Protein AF-0000000083536279 (afdb_homodimer)

Radius of gyration: 19.4 Å; Cα contacts (8 Å, |Δi|>4): 354; chains: 2; bounding box: 42×60×46 Å

pLDDT: mean 89.48, std 8.16, range [43.12, 98.25]

Foldseek 3Di:
DAFAEDDDQDDDADPPGDLQRRSQVSCCQQWQFHFAWDDKDPWAQPDPPPDRDTHMDTDTDTDCPDPSNVDRDHNYDPPDDHDDDDDDLVCQQVVVVVQVPDPRYHYDPVSNVVNVD/DAAAEDDDQDDDADPPGDLQRRSQVSCCQQWQFHFAWDDKDPWAQPDPPPDRDTHMDTDTDTDCPDPSNVDRDHNYDPPDDHDDDDDDLVCLQVVVVVQVPDPRYHYDPVSNVVNVD

Secondary structure (DSSP, 8-state):
-PPEEE-----PPPTT--HHHHHHHHHHHHH----EEEEEPPPEES-TTT---EE--EEEE--TTSGGGSS----PPTT---------GGGHHHHHHHHHTSTTEEEBHHHHHHHH-/-PPEEE-----PPPTT--HHHHHHHHHHHHH----EEEEEPPPEES-TTT---EE--EEEE--TTSGGGSS----PPTT---------GGGHHHHHHHHHTSTTEEEBHHHHHHHH-

Sequence (234 aa):
MGWYCLELPAGLIDDGETAEIAALRELLEETGFKGGISETSPALCLDPVLTNCTMQYVTVNVHGDDSANLKPKPGLDDGEFVEVVLVPINELRKNLDEMLQKENIVVDARVYVRQQGMGWYCLELPAGLIDDGETAEIAALRELLEETGFKGGISETSPALCLDPVLTNCTMQYVTVNVHGDDSANLKPKPGLDDGEFVEVVLVPINELRKNLDEMLQKENIVVDARVYVRQQG

Solvent-accessible surface area (backbone atoms only — not comparable to full-atom values): 13972 Å² total; per-residue (Å²): 134,74,75,42,68,48,67,75,81,68,75,77,66,53,91,96,49,48,68,66,57,32,47,52,51,31,33,25,30,59,48,19,42,59,65,45,84,72,47,67,55,68,78,17,28,65,35,88,82,85,43,93,49,67,41,66,55,67,42,63,50,62,54,68,84,36,78,72,35,66,74,47,55,52,59,62,58,91,89,60,85,74,82,79,78,89,67,59,77,93,44,39,59,62,51,49,56,55,45,61,71,39,90,48,39,41,38,28,40,59,60,57,38,28,60,77,48,134,75,74,42,69,48,68,73,82,68,76,77,65,52,92,95,49,50,68,65,56,32,47,51,51,32,33,25,30,60,47,19,42,57,65,46,84,72,48,67,53,67,79,17,28,65,35,88,82,85,43,91,50,69,42,66,54,68,42,64,49,63,54,68,83,38,78,72,35,65,72,48,56,52,60,63,57,92,89,60,84,75,85,80,79,89,66,59,78,93,44,38,59,61,50,49,56,56,46,59,69,39,91,50,36,41,38,27,39,59,58,57,37,27,59,76,48

Organism: Scyliorhinus torazame (NCBI:txid75743)

Structure (mmCIF, N/CA/C/O backbone):
data_AF-0000000083536279-model_v1
#
loop_
_entity.id
_entity.type
_entity.pdbx_description
1 polymer 'Nudix hydrolase domain-containing protein'
#
loop_
_atom_site.group_PDB
_atom_site.id
_atom_site.type_symbol
_atom_site.label_atom_id
_atom_site.label_alt_id
_atom_site.label_comp_id
_atom_site.label_asym_id
_atom_site.label_entity_id
_atom_site.label_seq_id
_atom_site.pdbx_PDB_ins_code
_atom_site.Cartn_x
_atom_site.Cartn_y
_atom_site.Cartn_z
_atom_site.occupancy
_atom_site.B_iso_or_equiv
_atom_site.auth_seq_id
_atom_site.auth_comp_id
_atom_site.auth_asym_id
_atom_site.auth_atom_id
_atom_site.pdbx_PDB_model_num
ATOM 1 N N . MET A 1 1 ? 23.5 8.562 11.453 1 43.12 1 MET A N 1
ATOM 2 C CA . MET A 1 1 ? 22.734 9.242 10.414 1 43.12 1 MET A CA 1
ATOM 3 C C . MET A 1 1 ? 21.422 8.5 10.141 1 43.12 1 MET A C 1
ATOM 5 O O . MET A 1 1 ? 21.438 7.309 9.812 1 43.12 1 MET A O 1
ATOM 9 N N . GLY A 1 2 ? 20.297 8.812 10.695 1 66.12 2 GLY A N 1
ATOM 10 C CA . GLY A 1 2 ? 19.094 8 10.789 1 66.12 2 GLY A CA 1
ATOM 11 C C . GLY A 1 2 ? 18.359 7.875 9.477 1 66.12 2 GLY A C 1
ATOM 12 O O . GLY A 1 2 ? 18.672 8.57 8.508 1 66.12 2 GLY A O 1
ATOM 13 N N . TRP A 1 3 ? 17.922 6.789 9.094 1 80.12 3 TRP A N 1
ATOM 14 C CA . TRP A 1 3 ? 17.125 6.574 7.891 1 80.12 3 TRP A CA 1
ATOM 15 C C 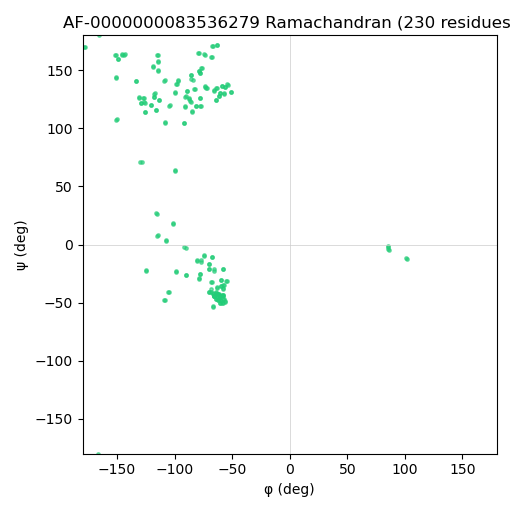. TRP A 1 3 ? 15.82 7.355 7.953 1 80.12 3 TRP A C 1
ATOM 17 O O . TRP A 1 3 ? 15.242 7.531 9.031 1 80.12 3 TRP A O 1
ATOM 27 N N . TYR A 1 4 ? 15.562 8.094 6.824 1 87.81 4 TYR A N 1
ATOM 28 C CA . TYR A 1 4 ? 14.266 8.742 6.664 1 87.81 4 TYR A CA 1
ATOM 29 C C . TYR A 1 4 ? 13.336 7.902 5.805 1 87.81 4 TYR A C 1
ATOM 31 O O . TYR A 1 4 ? 13.773 7.223 4.875 1 87.81 4 TYR A O 1
ATOM 39 N N . CYS A 1 5 ? 12.148 7.887 6.195 1 91.31 5 CYS A N 1
ATOM 40 C CA . CYS A 1 5 ? 11.141 7.203 5.398 1 91.31 5 CYS A CA 1
ATOM 41 C C . CYS A 1 5 ? 10.133 8.195 4.824 1 91.31 5 CYS A C 1
ATOM 43 O O . CYS A 1 5 ? 9.617 9.047 5.547 1 91.31 5 CYS A O 1
ATOM 45 N N . LEU A 1 6 ? 10.008 8.141 3.531 1 93.5 6 LEU A N 1
ATOM 46 C CA . LEU A 1 6 ? 8.953 8.922 2.883 1 93.5 6 LEU A CA 1
ATOM 47 C C . LEU A 1 6 ? 7.598 8.242 3.043 1 93.5 6 LEU A C 1
ATOM 49 O O . LEU A 1 6 ? 7.422 7.09 2.639 1 93.5 6 LEU A O 1
ATOM 53 N N . GLU A 1 7 ? 6.711 8.922 3.68 1 94.25 7 GLU A N 1
ATOM 54 C CA . GLU A 1 7 ? 5.383 8.398 3.971 1 94.25 7 GLU A CA 1
ATOM 55 C C . GLU A 1 7 ? 4.324 9.492 3.881 1 94.25 7 GLU A C 1
ATOM 57 O O . GLU A 1 7 ? 4.656 10.68 3.803 1 94.25 7 GLU A O 1
ATOM 62 N N . LEU A 1 8 ? 3.066 9.094 3.779 1 93.69 8 LEU A N 1
ATOM 63 C CA . LEU A 1 8 ? 1.969 10.039 3.932 1 93.69 8 LEU A CA 1
ATOM 64 C C . LEU A 1 8 ? 1.751 10.391 5.398 1 93.69 8 LEU A C 1
ATOM 66 O O . LEU A 1 8 ? 2.09 9.602 6.285 1 93.69 8 LEU A O 1
ATOM 70 N N . PRO A 1 9 ? 1.232 11.617 5.664 1 94.12 9 PRO A N 1
ATOM 71 C CA . PRO A 1 9 ? 0.792 11.852 7.039 1 94.12 9 PRO A CA 1
ATOM 72 C C . PRO A 1 9 ? -0.142 10.758 7.551 1 94.12 9 PRO A C 1
ATOM 74 O O . PRO A 1 9 ? -1.033 10.312 6.824 1 94.12 9 PRO A O 1
ATOM 77 N N . ALA A 1 10 ? 0.161 10.289 8.703 1 93.56 10 ALA A N 1
ATOM 78 C CA . ALA A 1 10 ? -0.608 9.172 9.234 1 93.56 10 ALA A CA 1
ATOM 79 C C . ALA A 1 10 ? -0.621 9.188 10.758 1 93.56 10 ALA A C 1
ATOM 81 O O . ALA A 1 10 ? 0.187 9.883 11.383 1 93.56 10 ALA A O 1
ATOM 82 N N . GLY A 1 11 ? -1.546 8.445 11.32 1 92.75 11 GLY A N 1
ATOM 83 C CA . GLY A 1 11 ? -1.661 8.281 12.758 1 92.75 11 GLY A CA 1
ATOM 84 C C . GLY A 1 11 ? -2.779 7.34 13.164 1 92.75 11 GLY A C 1
ATOM 85 O O . GLY A 1 11 ? -3.605 6.953 12.336 1 92.75 11 GLY A O 1
ATOM 86 N N . LEU A 1 12 ? -2.729 7.047 14.398 1 93.81 12 LEU A N 1
ATOM 87 C CA . LEU A 1 12 ? -3.764 6.172 14.938 1 93.81 12 LEU A CA 1
ATOM 88 C C . LEU A 1 12 ? -5.055 6.945 15.18 1 93.81 12 LEU A C 1
ATOM 90 O O . LEU A 1 12 ? -5.02 8.148 15.445 1 93.81 12 LEU A O 1
ATOM 94 N N . ILE A 1 13 ? -6.141 6.215 15.039 1 95.75 13 ILE A N 1
ATOM 95 C CA . ILE A 1 13 ? -7.445 6.781 15.367 1 95.75 13 ILE A CA 1
ATOM 96 C C . ILE A 1 13 ? -7.68 6.703 16.875 1 95.75 13 ILE A C 1
ATOM 98 O O . ILE A 1 13 ? -7.668 5.613 17.453 1 95.75 13 ILE A O 1
ATOM 102 N N . ASP A 1 14 ? -7.859 7.859 17.531 1 95.94 14 ASP A N 1
ATOM 103 C CA . ASP A 1 14 ? -8.109 7.895 18.969 1 95.94 14 ASP A CA 1
ATOM 104 C C . ASP A 1 14 ? -9.531 7.441 19.297 1 95.94 14 ASP A C 1
ATOM 106 O O . ASP A 1 14 ? -10.398 7.441 18.422 1 95.94 14 ASP A O 1
ATOM 110 N N . ASP A 1 15 ? -9.758 7.117 20.531 1 96.5 15 ASP A N 1
ATOM 111 C CA . ASP A 1 15 ? -11.094 6.715 20.969 1 96.5 15 ASP A CA 1
ATOM 112 C C . ASP A 1 15 ? -12.117 7.805 20.672 1 96.5 15 ASP A C 1
ATOM 114 O O . ASP A 1 15 ? -11.898 8.977 20.984 1 96.5 15 ASP A O 1
ATOM 118 N N . GLY A 1 16 ? -13.242 7.395 20.031 1 96.44 16 GLY A N 1
ATOM 119 C CA . GLY A 1 16 ? -14.328 8.32 19.75 1 96.44 16 GLY A CA 1
ATOM 120 C C . GLY A 1 16 ? -14.133 9.102 18.453 1 96.44 16 GLY A C 1
ATOM 121 O O . GLY A 1 16 ? -15 9.875 18.062 1 96.44 16 GLY A O 1
ATOM 122 N N . GLU A 1 17 ? -13.023 8.875 17.781 1 96.69 17 GLU A N 1
ATOM 123 C CA . GLU A 1 17 ? -12.688 9.578 16.547 1 96.69 17 GLU A CA 1
ATOM 124 C C . GLU A 1 17 ? -13.047 8.742 15.32 1 96.69 17 GLU A C 1
ATOM 126 O O . GLU A 1 17 ? -12.906 7.52 15.336 1 96.69 17 GLU A O 1
ATOM 131 N N . THR A 1 18 ? -13.609 9.5 14.344 1 97.31 18 THR A N 1
ATOM 132 C CA . THR A 1 18 ? -13.68 8.867 13.031 1 97.31 18 THR A CA 1
ATOM 133 C C . THR A 1 18 ? -12.336 8.945 12.32 1 97.31 18 THR A C 1
ATOM 135 O O . THR A 1 18 ? -11.453 9.703 12.727 1 97.31 18 THR A O 1
ATOM 138 N N . ALA A 1 19 ? -12.156 8.164 11.273 1 97.31 19 ALA A N 1
ATOM 139 C CA . ALA A 1 19 ? -10.945 8.211 10.461 1 97.31 19 ALA A CA 1
ATOM 140 C C . ALA A 1 19 ? -10.719 9.609 9.891 1 97.31 19 ALA A C 1
ATOM 142 O O . ALA A 1 19 ? -9.578 10.078 9.805 1 97.31 19 ALA A O 1
ATOM 143 N N . GLU A 1 20 ? -11.797 10.234 9.523 1 98.25 20 GLU A N 1
ATOM 144 C CA . GLU A 1 20 ? -11.727 11.57 8.938 1 98.25 20 GLU A CA 1
ATOM 145 C C . GLU A 1 20 ? -11.188 12.586 9.938 1 98.25 20 GLU A C 1
ATOM 147 O O . GLU A 1 20 ? -10.305 13.383 9.609 1 98.25 20 GLU A O 1
ATOM 152 N N . ILE A 1 21 ? -11.727 12.531 11.133 1 98 21 ILE A N 1
ATOM 153 C CA . ILE A 1 21 ? -11.281 13.438 12.18 1 98 21 ILE A CA 1
ATOM 154 C C . ILE A 1 21 ? -9.805 13.188 12.492 1 98 21 ILE A C 1
ATOM 156 O O . ILE A 1 21 ? -9.023 14.133 12.609 1 98 21 ILE A O 1
ATOM 160 N N . ALA A 1 22 ? -9.461 11.945 12.656 1 97.56 22 ALA A N 1
ATOM 161 C CA . ALA A 1 22 ? -8.062 11.586 12.914 1 97.56 22 ALA A CA 1
ATOM 162 C C . ALA A 1 22 ? -7.156 12.078 11.797 1 97.56 22 ALA A C 1
ATOM 164 O O . ALA A 1 22 ? -6.078 12.617 12.055 1 97.56 22 ALA A O 1
ATOM 165 N N . ALA A 1 23 ? -7.602 11.883 10.562 1 97.5 23 ALA A N 1
ATOM 166 C CA . ALA A 1 23 ? -6.801 12.281 9.406 1 97.5 23 ALA A CA 1
ATOM 167 C C . ALA A 1 23 ? -6.535 13.789 9.414 1 97.5 23 ALA A C 1
ATOM 169 O O . ALA A 1 23 ? -5.406 14.227 9.195 1 97.5 23 ALA A O 1
ATOM 170 N N . LEU A 1 24 ? -7.531 14.523 9.688 1 97.19 24 LEU A N 1
ATOM 171 C CA . LEU A 1 24 ? -7.383 15.969 9.719 1 97.19 24 LEU A CA 1
ATOM 172 C C . LEU A 1 24 ? -6.477 16.391 10.875 1 97.19 24 LEU A C 1
ATOM 174 O O . LEU A 1 24 ? -5.641 17.297 10.719 1 97.19 24 LEU A O 1
ATOM 178 N N . ARG A 1 25 ? -6.676 15.781 11.984 1 96.25 25 ARG A N 1
ATOM 179 C CA . ARG A 1 25 ? -5.84 16.078 13.141 1 96.25 25 ARG A CA 1
ATOM 180 C C . ARG A 1 25 ? -4.375 15.766 12.859 1 96.25 25 ARG A C 1
ATOM 182 O O . ARG A 1 25 ? -3.5 16.594 13.094 1 96.25 25 ARG A O 1
ATOM 189 N N . GLU A 1 26 ? -4.074 14.578 12.352 1 95.38 26 GLU A N 1
ATOM 190 C CA . GLU A 1 26 ? -2.707 14.164 12.055 1 95.38 26 GLU A CA 1
ATOM 191 C C . GLU A 1 26 ? -2.094 15.031 10.961 1 95.38 26 GLU A C 1
ATOM 193 O O . GLU A 1 26 ? -0.901 15.344 11 1 95.38 26 GLU A O 1
ATOM 198 N N . LEU A 1 27 ? -2.877 15.336 9.953 1 95.88 27 LEU A N 1
ATOM 199 C CA . LEU A 1 27 ? -2.396 16.234 8.906 1 95.88 27 LEU A CA 1
ATOM 200 C C . LEU A 1 27 ? -1.944 17.562 9.492 1 95.88 27 LEU A C 1
ATOM 202 O O . LEU A 1 27 ? -0.839 18.031 9.203 1 95.88 27 LEU A O 1
ATOM 206 N N . LEU A 1 28 ? -2.779 18.094 10.273 1 94.88 28 LEU A N 1
ATOM 207 C CA . LEU A 1 28 ? -2.463 19.375 10.906 1 94.88 28 LEU A CA 1
ATOM 208 C C . LEU A 1 28 ? -1.226 19.25 11.789 1 94.88 28 LEU A C 1
ATOM 210 O O . LEU A 1 28 ? -0.317 20.078 11.703 1 94.88 28 LEU A O 1
ATOM 214 N N . GLU A 1 29 ? -1.171 18.203 12.609 1 94.5 29 GLU A N 1
ATOM 215 C CA . GLU A 1 29 ? -0.067 18.016 13.547 1 94.5 29 GLU A CA 1
ATOM 216 C C . GLU A 1 29 ? 1.256 17.828 12.812 1 94.5 29 GLU A C 1
ATOM 218 O O . GLU A 1 29 ? 2.268 18.438 13.172 1 94.5 29 GLU A O 1
ATOM 223 N N . GLU A 1 30 ? 1.237 17.062 11.766 1 94 30 GLU A N 1
ATOM 224 C CA . GLU A 1 30 ? 2.486 16.656 11.125 1 94 30 GLU A CA 1
ATOM 225 C C . GLU A 1 30 ? 2.898 17.656 10.047 1 94 30 GLU A C 1
ATOM 227 O O . GLU A 1 30 ? 4.078 17.766 9.703 1 94 30 GLU A O 1
ATOM 232 N N . THR A 1 31 ? 1.959 18.422 9.414 1 94.12 31 THR A N 1
ATOM 233 C CA . THR A 1 31 ? 2.305 19.234 8.25 1 94.12 31 THR A CA 1
ATOM 234 C C . THR A 1 31 ? 1.918 20.688 8.469 1 94.12 31 THR A C 1
ATOM 236 O O . THR A 1 31 ? 2.432 21.578 7.789 1 94.12 31 THR A O 1
ATOM 239 N N . GLY A 1 32 ? 0.961 20.906 9.375 1 94 32 GLY A N 1
ATOM 240 C CA . GLY A 1 32 ? 0.458 22.25 9.602 1 94 32 GLY A CA 1
ATOM 241 C C . GLY A 1 32 ? -0.657 22.641 8.656 1 94 32 GLY A C 1
ATOM 242 O O . GLY A 1 32 ? -1.272 23.703 8.812 1 94 32 GLY A O 1
ATOM 243 N N . PHE A 1 33 ? -0.988 21.781 7.672 1 94.5 33 PHE A N 1
ATOM 244 C CA . PHE A 1 33 ? -2.004 22.125 6.68 1 94.5 33 PHE A CA 1
ATOM 245 C C . PHE A 1 33 ? -3.396 21.781 7.191 1 94.5 33 PHE A C 1
ATOM 247 O O . PHE A 1 33 ? -3.568 20.812 7.934 1 94.5 33 PHE A O 1
ATOM 254 N N . LYS A 1 34 ? -4.262 22.578 6.793 1 94.81 34 LYS A N 1
ATOM 255 C CA . LYS A 1 34 ? -5.684 22.328 7.016 1 94.81 34 LYS A CA 1
ATOM 256 C C . LYS A 1 34 ? -6.414 22.109 5.695 1 94.81 34 LYS A C 1
ATOM 258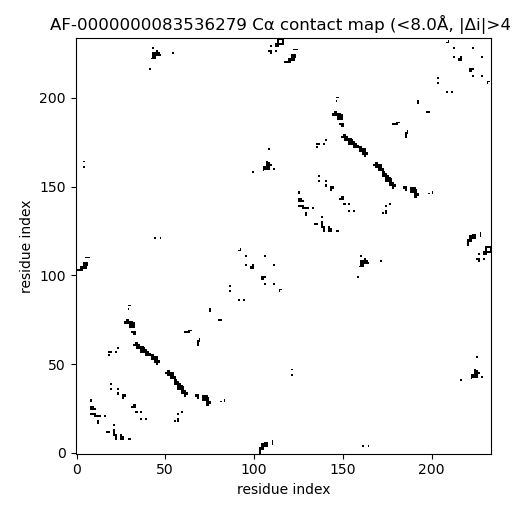 O O . LYS A 1 34 ? -5.992 22.609 4.652 1 94.81 34 LYS A O 1
ATOM 263 N N . GLY A 1 35 ? -7.438 21.312 5.762 1 94.38 35 GLY A N 1
ATOM 264 C CA . GLY A 1 35 ? -8.227 21.078 4.562 1 94.38 35 GLY A CA 1
ATOM 265 C C . GLY A 1 35 ? -9.562 20.422 4.852 1 94.38 35 GLY A C 1
ATOM 266 O O . GLY A 1 35 ? -9.969 20.312 6.008 1 94.38 35 GLY A O 1
ATOM 267 N N . GLY A 1 36 ? -10.297 20.203 3.744 1 95.44 36 GLY A N 1
ATOM 268 C CA . GLY A 1 36 ? -11.57 19.516 3.822 1 95.44 36 GLY A CA 1
ATOM 269 C C . GLY A 1 36 ? -11.531 18.125 3.234 1 95.44 36 GLY A C 1
ATOM 270 O O . GLY A 1 36 ? -10.883 17.891 2.215 1 95.44 36 GLY A O 1
ATOM 271 N N . ILE A 1 37 ? -12.25 17.25 3.936 1 96.38 37 ILE A N 1
ATOM 272 C CA . ILE A 1 37 ? -12.281 15.852 3.496 1 96.38 37 ILE A CA 1
ATOM 273 C C . ILE A 1 37 ? -12.945 15.766 2.121 1 96.38 37 ILE A C 1
ATOM 275 O O . ILE A 1 37 ? -13.977 16.391 1.882 1 96.38 37 ILE A O 1
ATOM 279 N N . SER A 1 38 ? -12.375 15.039 1.264 1 95.94 38 SER A N 1
ATOM 280 C CA . SER A 1 38 ? -12.93 14.797 -0.063 1 95.94 38 SER A CA 1
ATOM 281 C C . SER A 1 38 ? -13.43 13.359 -0.196 1 95.94 38 SER A C 1
ATOM 283 O O . SER A 1 38 ? -14.508 13.125 -0.75 1 95.94 38 SER A O 1
ATOM 285 N N . GLU A 1 39 ? -12.648 12.422 0.205 1 95.06 39 GLU A N 1
ATOM 286 C CA . GLU A 1 39 ? -12.961 11 0.071 1 95.06 39 GLU A CA 1
ATOM 287 C C . GLU A 1 39 ? -12.305 10.188 1.181 1 95.06 39 GLU A C 1
ATOM 289 O O . GLU A 1 39 ? -11.211 10.523 1.646 1 95.06 39 GLU A O 1
ATOM 294 N N . THR A 1 40 ? -13 9.18 1.624 1 96.12 40 THR A N 1
ATOM 295 C CA . THR A 1 40 ? -12.469 8.211 2.578 1 96.12 40 THR A CA 1
ATOM 296 C C . THR A 1 40 ? -12.641 6.789 2.059 1 96.12 40 THR A C 1
ATOM 298 O O . THR A 1 40 ? -13.727 6.418 1.597 1 96.12 40 THR A O 1
ATOM 301 N N . SER A 1 41 ? -11.609 6.098 2.016 1 93.94 41 SER A N 1
ATOM 302 C CA . SER A 1 41 ? -11.703 4.703 1.589 1 93.94 41 SER A CA 1
ATOM 303 C C . SER A 1 41 ? -12.461 3.863 2.613 1 93.94 41 SER A C 1
ATOM 305 O O . SER A 1 41 ? -12.633 4.281 3.76 1 93.94 41 SER A O 1
ATOM 307 N N . PRO A 1 42 ? -12.977 2.664 2.203 1 92.38 42 PRO A N 1
ATOM 308 C CA . PRO A 1 42 ? -13.398 1.704 3.225 1 92.38 42 PRO A CA 1
ATOM 309 C C . PRO A 1 42 ? -12.242 1.226 4.102 1 92.38 42 PRO A C 1
ATOM 311 O O . PRO A 1 42 ? -11.086 1.585 3.855 1 92.38 42 PRO A O 1
ATOM 314 N N . ALA A 1 43 ? -12.562 0.482 5.164 1 93.19 43 ALA A N 1
ATOM 315 C CA . ALA A 1 43 ? -11.516 -0.162 5.949 1 93.19 43 ALA A CA 1
ATOM 316 C C . ALA A 1 43 ? -10.727 -1.158 5.098 1 93.19 43 ALA A C 1
ATOM 318 O O . ALA A 1 43 ? -11.32 -1.951 4.359 1 93.19 43 ALA A O 1
ATOM 319 N N . LEU A 1 44 ? -9.43 -0.996 5.137 1 94.38 44 LEU A N 1
ATOM 320 C CA . LEU A 1 44 ? -8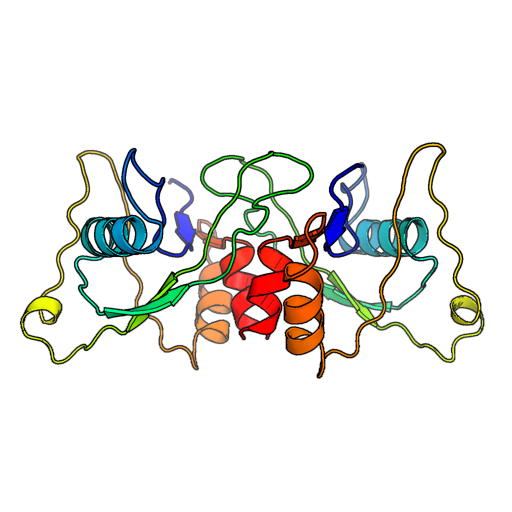.516 -1.837 4.371 1 94.38 44 LEU A CA 1
ATOM 321 C C . LEU A 1 44 ? -7.578 -2.6 5.293 1 94.38 44 LEU A C 1
ATOM 323 O O . LEU A 1 44 ? -7.293 -2.15 6.406 1 94.38 44 LEU A O 1
ATOM 327 N N . CYS A 1 45 ? -7.141 -3.68 4.848 1 93.12 45 CYS A N 1
ATOM 328 C CA . CYS A 1 45 ? -6.141 -4.422 5.613 1 93.12 45 CYS A CA 1
ATOM 329 C C . CYS A 1 45 ? -4.758 -3.801 5.445 1 93.12 45 CYS A C 1
ATOM 331 O O . CYS A 1 45 ? -4.32 -3.543 4.324 1 93.12 45 CYS A O 1
ATOM 333 N N . LEU A 1 46 ? -4.125 -3.498 6.574 1 92.56 46 LEU A N 1
ATOM 334 C CA . LEU A 1 46 ? -2.781 -2.932 6.527 1 92.56 46 LEU A CA 1
ATOM 335 C C . LEU A 1 46 ? -1.785 -3.945 5.977 1 92.56 46 LEU A C 1
ATOM 337 O O . LEU A 1 46 ? -1.003 -3.627 5.074 1 92.56 46 LEU A O 1
ATOM 341 N N . ASP A 1 47 ? -1.739 -5.16 6.559 1 87.69 47 ASP A N 1
ATOM 342 C CA . ASP A 1 47 ? -0.937 -6.309 6.148 1 87.69 47 ASP A CA 1
ATOM 343 C C . ASP A 1 47 ? -1.62 -7.621 6.531 1 87.69 47 ASP A C 1
ATOM 345 O O . ASP A 1 47 ? -1.645 -7.992 7.707 1 87.69 47 ASP A O 1
ATOM 349 N N . PRO A 1 48 ? -2.125 -8.258 5.516 1 85.56 48 PRO A N 1
ATOM 350 C CA . PRO A 1 48 ? -2.93 -9.438 5.84 1 85.56 48 PRO A CA 1
ATOM 351 C C . PRO A 1 48 ? -2.1 -10.578 6.434 1 85.56 48 PRO A C 1
ATOM 353 O O . PRO A 1 48 ? -2.656 -11.539 6.961 1 85.56 48 PRO A O 1
ATOM 356 N N . VAL A 1 49 ? -0.811 -10.43 6.367 1 80.75 49 VAL A N 1
ATOM 357 C CA . VAL A 1 49 ? 0.043 -11.516 6.832 1 80.75 49 VAL A CA 1
ATOM 358 C C . VAL A 1 49 ? 0.651 -11.156 8.188 1 80.75 49 VAL A C 1
ATOM 360 O O . VAL A 1 49 ? 0.691 -11.992 9.094 1 80.75 49 VAL A O 1
ATOM 363 N N . LEU A 1 50 ? 1.051 -10 8.391 1 84.19 50 LEU A N 1
ATOM 364 C CA . LEU A 1 50 ? 1.897 -9.625 9.516 1 84.19 50 LEU A CA 1
ATOM 365 C C . LEU A 1 50 ? 1.068 -9.016 10.641 1 84.19 50 LEU A C 1
ATOM 367 O O . LEU A 1 50 ? 1.511 -8.969 11.789 1 84.19 50 LEU A O 1
ATOM 371 N N . THR A 1 51 ? -0.057 -8.5 10.297 1 83.62 51 THR A N 1
ATOM 372 C CA . THR A 1 51 ? -0.853 -7.824 11.312 1 83.62 51 THR A CA 1
ATOM 373 C C . THR A 1 51 ? -2.342 -7.957 11.008 1 83.62 51 THR A C 1
ATOM 375 O O . THR A 1 51 ? -2.729 -8.297 9.891 1 83.62 51 THR A O 1
ATOM 378 N N . ASN A 1 52 ? -3.225 -7.758 12.062 1 86.88 52 ASN A N 1
ATOM 379 C CA . ASN A 1 52 ? -4.672 -7.688 11.883 1 86.88 52 ASN A CA 1
ATOM 380 C C . ASN A 1 52 ? -5.168 -6.246 11.906 1 86.88 52 ASN A C 1
ATOM 382 O O . ASN A 1 52 ? -6.371 -6 12.016 1 86.88 52 ASN A O 1
ATOM 386 N N . CYS A 1 53 ? -4.285 -5.359 11.719 1 90.19 53 CYS A N 1
ATOM 387 C CA . CYS A 1 53 ? -4.633 -3.945 11.734 1 90.19 53 CYS A CA 1
ATOM 388 C C . CYS A 1 53 ? -5.293 -3.523 10.43 1 90.19 53 CYS A C 1
ATOM 390 O O . CYS A 1 53 ? -5.016 -4.102 9.375 1 90.19 53 CYS A O 1
ATOM 392 N N . THR A 1 54 ? -6.207 -2.555 10.633 1 93.19 54 THR A N 1
ATOM 393 C CA . THR A 1 54 ? -6.824 -1.955 9.453 1 93.19 54 THR A CA 1
ATOM 394 C C . THR A 1 54 ? -6.438 -0.484 9.328 1 93.19 54 THR A C 1
ATOM 396 O O . THR A 1 54 ? -5.922 0.11 10.273 1 93.19 54 THR A O 1
ATOM 399 N N . MET A 1 55 ? -6.656 0.001 8.148 1 95.06 55 MET A N 1
ATOM 400 C CA . MET A 1 55 ? -6.395 1.415 7.891 1 95.06 55 MET A CA 1
ATOM 401 C C . MET A 1 55 ? -7.398 1.984 6.895 1 95.06 55 MET A C 1
ATOM 403 O O . MET A 1 55 ? -8.133 1.233 6.25 1 95.06 55 MET A O 1
ATOM 407 N N . GLN A 1 56 ? -7.441 3.266 6.879 1 96.44 56 GLN A N 1
ATOM 408 C CA . GLN A 1 56 ? -8.219 3.988 5.879 1 96.44 56 GLN A CA 1
ATOM 409 C C . GLN A 1 56 ? -7.41 5.129 5.266 1 96.44 56 GLN A C 1
ATOM 411 O O . GLN A 1 56 ? -6.613 5.77 5.957 1 96.44 56 GLN A O 1
ATOM 416 N N . TYR A 1 57 ? -7.586 5.297 3.971 1 95.69 57 TYR A N 1
ATOM 417 C CA . TYR A 1 57 ? -7.09 6.488 3.291 1 95.69 57 TYR A CA 1
ATOM 418 C C . TYR A 1 57 ? -8.133 7.598 3.299 1 95.69 57 TYR A C 1
ATOM 420 O O . TYR A 1 57 ? -9.312 7.352 3.021 1 95.69 57 TYR A O 1
ATOM 428 N N . VAL A 1 58 ? -7.695 8.742 3.658 1 96.81 58 VAL A N 1
ATOM 429 C CA . VAL A 1 58 ? -8.547 9.922 3.596 1 96.81 58 VAL A CA 1
ATOM 430 C C . VAL A 1 58 ? -7.926 10.961 2.672 1 96.81 58 VAL A C 1
ATOM 432 O O . VAL A 1 58 ? -6.793 11.398 2.889 1 96.81 58 VAL A O 1
ATOM 435 N N . THR A 1 59 ? -8.641 11.289 1.661 1 95.25 59 THR A N 1
ATOM 436 C CA . THR A 1 59 ? -8.203 12.359 0.77 1 95.25 59 THR A CA 1
ATOM 437 C C . THR A 1 59 ? -8.68 13.719 1.278 1 95.25 59 THR A C 1
ATOM 439 O O . THR A 1 59 ? -9.867 13.898 1.55 1 95.25 59 THR A O 1
ATOM 442 N N . VAL A 1 60 ? -7.703 14.57 1.414 1 95.69 60 VAL A N 1
ATOM 443 C CA . VAL A 1 60 ? -7.992 15.898 1.942 1 95.69 60 VAL A CA 1
ATOM 444 C C . VAL A 1 60 ? -7.641 16.953 0.9 1 95.69 60 VAL A C 1
ATOM 446 O O . VAL A 1 60 ? -6.535 16.953 0.354 1 95.69 60 VAL A O 1
ATOM 449 N N . ASN A 1 61 ? -8.578 17.781 0.615 1 93.94 61 ASN A N 1
ATOM 450 C CA . ASN A 1 61 ? -8.328 18.938 -0.254 1 93.94 61 ASN A CA 1
ATOM 451 C C . ASN A 1 61 ? -7.773 20.125 0.528 1 93.94 61 ASN A C 1
ATOM 453 O O . ASN A 1 61 ? -8.438 20.641 1.425 1 93.94 61 ASN A O 1
ATOM 457 N N . VAL A 1 62 ? -6.559 20.406 0.17 1 92.44 62 VAL A N 1
ATOM 458 C CA . VAL A 1 62 ? -5.891 21.531 0.818 1 92.44 62 VAL A CA 1
ATOM 459 C C . VAL A 1 62 ? -5.863 22.734 -0.127 1 92.44 62 VAL A C 1
ATOM 461 O O . VAL A 1 62 ? -5.344 22.641 -1.24 1 92.44 62 VAL A O 1
ATOM 464 N N . HIS A 1 63 ? -6.457 23.75 0.318 1 88.19 63 HIS A N 1
ATOM 465 C CA . HIS A 1 63 ? -6.457 24.984 -0.474 1 88.19 63 HIS A CA 1
ATOM 466 C C . HIS A 1 63 ? -5.285 25.875 -0.097 1 88.19 63 HIS A C 1
ATOM 468 O O . HIS A 1 63 ? -5.289 26.5 0.973 1 88.19 63 HIS A O 1
ATOM 474 N N . GLY A 1 64 ? -4.289 25.891 -0.958 1 80.75 64 GLY A N 1
ATOM 475 C CA . GLY A 1 64 ? -3.072 26.656 -0.716 1 80.75 64 GLY A CA 1
ATOM 476 C C . GLY A 1 64 ? -3.322 28.141 -0.503 1 80.75 64 GLY A C 1
ATOM 477 O O . GLY A 1 64 ? -2.498 28.828 0.096 1 80.75 64 GLY A O 1
ATOM 478 N N . ASP A 1 65 ? -4.504 28.609 -0.985 1 81.38 65 ASP A N 1
ATOM 479 C CA . ASP A 1 65 ? -4.777 30.031 -0.909 1 81.38 65 ASP A CA 1
ATOM 480 C C . ASP A 1 65 ? -5.512 30.391 0.384 1 81.38 65 ASP A C 1
ATOM 482 O O . ASP A 1 65 ? -5.734 31.562 0.678 1 81.38 65 ASP A O 1
ATOM 486 N N . ASP A 1 66 ? -5.789 29.391 1.125 1 82.75 66 ASP A N 1
ATOM 487 C CA . ASP A 1 66 ? -6.41 29.641 2.424 1 82.75 66 ASP A CA 1
ATOM 488 C C . ASP A 1 66 ? -5.406 30.234 3.406 1 82.75 66 ASP A C 1
ATOM 490 O O . ASP A 1 66 ? -4.27 29.766 3.506 1 82.75 66 ASP A O 1
ATOM 494 N N . SER A 1 67 ? -5.832 31.266 4.121 1 84.38 67 SER A N 1
ATOM 495 C CA . SER A 1 67 ? -4.973 31.984 5.062 1 84.38 67 SER A CA 1
ATOM 496 C C . SER A 1 67 ? -4.352 31.031 6.078 1 84.38 67 SER A C 1
ATOM 498 O O . SER A 1 67 ? -3.205 31.203 6.492 1 84.38 67 SER A O 1
ATOM 500 N N . ALA A 1 68 ? -5.07 30 6.398 1 82.75 68 ALA A N 1
ATOM 501 C CA . ALA A 1 68 ? -4.609 29.047 7.395 1 82.75 68 ALA A CA 1
ATOM 502 C C . ALA A 1 68 ? -3.432 28.234 6.859 1 82.75 68 ALA A C 1
ATOM 504 O O . ALA A 1 68 ? -2.684 27.625 7.637 1 82.75 68 ALA A O 1
ATOM 505 N N . ASN A 1 69 ? -3.297 28.172 5.531 1 89.62 69 ASN A N 1
ATOM 506 C CA . ASN A 1 69 ? -2.305 27.297 4.914 1 89.62 69 ASN A CA 1
ATOM 507 C C . ASN A 1 69 ? -1.138 28.094 4.336 1 89.62 69 ASN A C 1
ATOM 509 O O . ASN A 1 69 ? -0.279 27.531 3.652 1 89.62 69 ASN A O 1
ATOM 513 N N . LEU A 1 70 ? -1.2 29.422 4.57 1 86.38 70 LEU A N 1
ATOM 514 C CA . LEU A 1 70 ? -0.154 30.281 4.016 1 86.38 70 LEU A CA 1
ATOM 515 C C . LEU A 1 70 ? 1.179 30.016 4.711 1 86.38 70 LEU A C 1
ATOM 517 O O . LEU A 1 70 ? 2.234 30.078 4.074 1 86.38 70 LEU A O 1
ATOM 521 N N . LYS A 1 71 ? 1.176 29.828 5.992 1 88 71 LYS A N 1
ATOM 522 C CA . LYS A 1 71 ? 2.387 29.5 6.742 1 88 71 LYS A CA 1
ATOM 523 C C . LYS A 1 71 ? 2.186 28.266 7.613 1 88 71 LYS A C 1
ATOM 525 O O . LYS A 1 71 ? 2.178 28.375 8.844 1 88 71 LYS A O 1
ATOM 530 N N . PRO A 1 72 ? 2.1 27.109 6.902 1 88.69 72 PRO A N 1
ATOM 531 C CA . PRO A 1 72 ? 1.88 25.906 7.707 1 88.69 72 PRO A CA 1
ATOM 532 C C . PRO A 1 72 ? 3.059 25.578 8.625 1 88.69 72 PRO A C 1
ATOM 534 O O . PRO A 1 72 ? 4.215 25.719 8.219 1 88.69 72 PRO A O 1
ATOM 537 N N . LYS A 1 73 ? 2.727 25.312 9.859 1 88.62 73 LYS A N 1
ATOM 538 C CA . LYS A 1 73 ? 3.732 24.922 10.844 1 88.62 73 LYS A CA 1
ATOM 539 C C . LYS A 1 73 ? 3.365 23.609 11.523 1 88.62 73 LYS A C 1
ATOM 541 O O . LYS A 1 73 ? 2.379 23.531 12.258 1 88.62 73 LYS A O 1
ATOM 546 N N . PRO A 1 74 ? 4.188 22.594 11.258 1 89.88 74 PRO A N 1
ATOM 547 C CA . PRO A 1 74 ? 3.92 21.328 11.945 1 89.88 74 PRO A CA 1
ATOM 548 C C . PRO A 1 74 ? 3.949 21.469 13.469 1 89.88 74 PRO A C 1
ATOM 550 O O . PRO A 1 74 ? 4.734 22.25 14 1 89.88 74 PRO A O 1
ATOM 553 N N . GLY A 1 75 ? 2.984 20.859 14.117 1 89.06 75 GLY A N 1
ATOM 554 C CA . GLY A 1 75 ? 2.928 20.812 15.562 1 89.06 75 GLY A CA 1
ATOM 555 C C . GLY A 1 75 ? 3.43 19.5 16.141 1 89.06 75 GLY A C 1
ATOM 556 O O . GLY A 1 75 ? 2.682 18.766 16.797 1 89.06 75 GLY A O 1
ATOM 557 N N . LEU A 1 76 ? 4.676 19.172 15.977 1 84.56 76 LEU A N 1
ATOM 558 C CA . LEU A 1 76 ? 5.254 17.906 16.406 1 84.56 76 LEU A CA 1
ATOM 559 C C . LEU A 1 76 ? 5.699 17.969 17.859 1 84.56 76 LEU A C 1
ATOM 561 O O . LEU A 1 76 ? 6.059 19.047 18.359 1 84.56 76 LEU A O 1
ATOM 565 N N . ASP A 1 77 ? 5.496 16.906 18.5 1 77.44 77 ASP A N 1
ATOM 566 C CA . ASP A 1 77 ? 6 16.828 19.875 1 77.44 77 ASP A CA 1
ATOM 567 C C . ASP A 1 77 ? 7.527 16.828 19.891 1 77.44 77 ASP A C 1
ATOM 569 O O . ASP A 1 77 ? 8.172 16.594 18.875 1 77.44 77 ASP A O 1
ATOM 573 N N . ASP A 1 78 ? 7.965 16.953 21.062 1 77.19 78 ASP A N 1
ATOM 574 C CA . ASP A 1 78 ? 9.414 16.922 21.234 1 77.19 78 ASP A CA 1
ATOM 575 C C . ASP A 1 78 ? 9.984 15.555 20.828 1 77.19 78 ASP A C 1
ATOM 577 O O . ASP A 1 78 ? 9.453 14.516 21.234 1 77.19 78 ASP A O 1
ATOM 581 N N . GLY A 1 79 ? 10.898 15.555 19.953 1 76.12 79 GLY A N 1
ATOM 582 C CA . GLY A 1 79 ? 11.578 14.328 19.578 1 76.12 79 GLY A CA 1
ATOM 583 C C . GLY A 1 79 ? 11.086 13.734 18.281 1 76.12 79 GLY A C 1
ATOM 584 O O . GLY A 1 79 ? 11.695 12.812 17.734 1 76.12 79 GLY A O 1
ATOM 585 N N . GLU A 1 80 ? 9.953 14.25 17.766 1 77 80 GLU A N 1
ATOM 586 C CA . GLU A 1 80 ? 9.492 13.781 16.453 1 77 80 GLU A CA 1
ATOM 587 C C . GLU A 1 80 ? 10.148 14.57 15.328 1 77 80 GLU A C 1
ATOM 589 O O . GLU A 1 80 ? 10.211 15.805 15.383 1 77 80 GLU A O 1
ATOM 594 N N . PHE A 1 81 ? 10.773 13.859 14.516 1 79.75 81 PHE A N 1
ATOM 595 C CA . PHE A 1 81 ? 11.383 14.508 13.359 1 79.75 81 PHE A CA 1
ATOM 596 C C . PHE A 1 81 ? 10.625 14.164 12.078 1 79.75 81 PHE A C 1
ATOM 598 O O . PHE A 1 81 ? 10.586 13 11.672 1 79.75 81 PHE A O 1
ATOM 605 N N . VAL A 1 82 ? 9.883 15.109 11.602 1 85.56 82 VAL A N 1
ATOM 606 C CA . VAL A 1 82 ? 9.156 14.945 10.344 1 85.56 82 VAL A CA 1
ATOM 607 C C . VAL A 1 82 ? 9.445 16.125 9.422 1 85.56 82 VAL A C 1
ATOM 609 O O . VAL A 1 82 ? 9.352 17.281 9.836 1 85.56 82 VAL A O 1
ATOM 612 N N . GLU A 1 83 ? 9.938 15.859 8.32 1 88.44 83 GLU A N 1
ATOM 613 C CA . GLU A 1 83 ? 10.078 16.859 7.27 1 88.44 83 GLU A CA 1
ATOM 614 C C . GLU A 1 83 ? 8.961 16.75 6.238 1 88.44 83 GLU A C 1
ATOM 616 O O . GLU A 1 83 ? 8.664 15.648 5.758 1 88.44 83 GLU A O 1
ATOM 621 N N . VAL A 1 84 ? 8.352 17.875 5.957 1 91.06 84 VAL A N 1
ATOM 622 C CA . VAL A 1 84 ? 7.246 17.875 5.004 1 91.06 84 VAL A CA 1
ATOM 623 C C . VAL A 1 84 ? 7.777 18.109 3.594 1 91.06 84 VAL A C 1
ATOM 625 O O . VAL A 1 84 ? 8.5 19.078 3.354 1 91.06 84 VAL A O 1
ATOM 628 N N . VAL A 1 85 ? 7.438 17.281 2.699 1 89.69 85 VAL A N 1
ATOM 629 C CA . VAL A 1 85 ? 7.797 17.422 1.293 1 89.69 85 VAL A CA 1
ATOM 630 C C . VAL A 1 85 ? 6.535 17.594 0.453 1 89.69 85 VAL A C 1
ATOM 632 O O . VAL A 1 85 ? 5.668 16.719 0.437 1 89.69 85 VAL A O 1
ATOM 635 N N . LEU A 1 86 ? 6.41 18.734 -0.153 1 88.56 86 LEU A N 1
ATOM 636 C CA . LEU A 1 86 ? 5.301 18.984 -1.069 1 88.56 86 LEU A CA 1
ATOM 637 C C . LEU A 1 86 ? 5.684 18.609 -2.498 1 88.56 86 LEU A C 1
ATOM 639 O O . LEU A 1 86 ? 6.656 19.141 -3.043 1 88.56 86 LEU A O 1
ATOM 643 N N . VAL A 1 87 ? 4.969 17.688 -3.059 1 89.44 87 VAL A N 1
ATOM 644 C CA . VAL A 1 87 ? 5.297 17.219 -4.398 1 89.44 87 VAL A CA 1
ATOM 645 C C . VAL A 1 87 ? 4.07 17.312 -5.301 1 89.44 87 VAL A C 1
ATOM 647 O O . VAL A 1 87 ? 3.01 16.766 -4.973 1 89.44 87 VAL A O 1
ATOM 650 N N . PRO A 1 88 ? 4.219 18.078 -6.434 1 87.75 88 PRO A N 1
ATOM 651 C CA . PRO A 1 88 ? 3.121 17.969 -7.398 1 87.75 88 PRO A CA 1
ATOM 652 C C . PRO A 1 88 ? 2.834 16.531 -7.816 1 87.75 88 PRO A C 1
ATOM 654 O O . PRO A 1 88 ? 3.764 15.75 -8.016 1 87.75 88 PRO A O 1
ATOM 657 N N . ILE A 1 89 ? 1.537 16.219 -7.902 1 84 89 ILE A N 1
ATOM 658 C CA . ILE A 1 89 ? 1.113 14.844 -8.18 1 84 89 ILE A CA 1
ATOM 659 C C . ILE A 1 89 ? 1.717 14.375 -9.5 1 84 89 ILE A C 1
ATOM 661 O O . ILE A 1 89 ? 2.078 13.203 -9.641 1 84 89 ILE A O 1
ATOM 665 N N . ASN A 1 90 ? 1.837 15.297 -10.453 1 86.31 90 ASN A N 1
ATOM 666 C CA . ASN A 1 90 ? 2.344 14.938 -11.773 1 86.31 90 ASN A CA 1
ATOM 667 C C . ASN A 1 90 ? 3.854 14.703 -11.75 1 86.31 90 ASN A C 1
ATOM 669 O O . ASN A 1 90 ? 4.418 14.172 -12.703 1 86.31 90 ASN A O 1
ATOM 673 N N . GLU A 1 91 ? 4.5 15.023 -10.68 1 89.75 91 GLU A N 1
ATOM 674 C CA . GLU A 1 91 ? 5.945 14.852 -10.547 1 89.75 91 GLU A CA 1
ATOM 675 C C . GLU A 1 91 ? 6.281 13.812 -9.477 1 89.75 91 GLU A C 1
ATOM 677 O O . GLU A 1 91 ? 7.445 13.641 -9.117 1 89.75 91 GLU A O 1
ATOM 682 N N . LEU A 1 92 ? 5.312 13.172 -9.023 1 87.88 92 LEU A N 1
ATOM 683 C CA . LEU A 1 92 ? 5.492 12.273 -7.891 1 87.88 92 LEU A CA 1
ATOM 684 C C . LEU A 1 92 ? 6.488 11.164 -8.227 1 87.88 92 LEU A C 1
ATOM 686 O O . LEU A 1 92 ? 7.406 10.891 -7.453 1 87.88 92 LEU A O 1
ATOM 690 N N . ARG A 1 93 ? 6.297 10.555 -9.367 1 87.5 93 ARG A N 1
ATOM 691 C CA . ARG A 1 93 ? 7.168 9.453 -9.766 1 87.5 93 ARG A CA 1
ATOM 692 C C . ARG A 1 93 ? 8.625 9.906 -9.828 1 87.5 93 ARG A C 1
ATOM 694 O O . ARG A 1 93 ? 9.508 9.242 -9.281 1 87.5 93 ARG A O 1
ATOM 701 N N . LYS A 1 94 ? 8.805 10.992 -10.523 1 90.44 94 LYS A N 1
ATOM 702 C CA . LYS A 1 94 ? 10.156 11.539 -10.664 1 90.44 94 LYS A CA 1
ATOM 703 C C . LYS A 1 94 ? 10.773 11.836 -9.297 1 90.44 94 LYS A C 1
ATOM 705 O O . LYS A 1 94 ? 11.938 11.5 -9.047 1 90.44 94 LYS A O 1
ATOM 710 N N . ASN A 1 95 ? 10.047 12.453 -8.461 1 90.62 95 ASN A N 1
ATOM 711 C CA . ASN A 1 95 ? 10.531 12.789 -7.121 1 90.62 95 ASN A CA 1
ATOM 712 C C . ASN A 1 95 ? 10.859 11.539 -6.316 1 90.62 95 ASN A C 1
ATOM 714 O O . ASN A 1 95 ? 11.875 11.492 -5.613 1 90.62 95 ASN A O 1
ATOM 718 N N . LEU A 1 96 ? 9.984 10.57 -6.438 1 90.62 96 LEU A N 1
ATOM 719 C CA . LEU A 1 96 ? 10.234 9.32 -5.727 1 90.62 96 LEU A CA 1
ATOM 720 C C . LEU A 1 96 ? 11.516 8.664 -6.223 1 90.62 96 LEU A C 1
ATOM 722 O O . LEU A 1 96 ? 12.32 8.18 -5.422 1 90.62 96 LEU A O 1
ATOM 726 N N . ASP A 1 97 ? 11.688 8.672 -7.508 1 89.38 97 ASP A N 1
ATOM 727 C CA . ASP A 1 97 ? 12.898 8.109 -8.102 1 89.38 97 ASP A CA 1
ATOM 728 C C . ASP A 1 97 ? 14.141 8.805 -7.562 1 89.38 97 ASP A C 1
ATOM 730 O O . ASP A 1 97 ? 15.141 8.148 -7.242 1 89.38 97 ASP A O 1
ATOM 734 N N . GLU A 1 98 ? 14.055 10.062 -7.492 1 91.56 98 GLU A N 1
ATOM 735 C CA . GLU A 1 98 ? 15.18 10.844 -6.988 1 91.56 98 GLU A CA 1
ATOM 736 C C . GLU A 1 98 ? 15.438 10.555 -5.516 1 91.56 98 GLU A C 1
ATOM 738 O O . GLU A 1 98 ? 16.578 10.406 -5.098 1 91.56 98 GLU A O 1
ATOM 743 N N . MET A 1 99 ? 14.414 10.5 -4.73 1 90.06 99 MET A N 1
ATOM 744 C CA . MET A 1 99 ? 14.539 10.25 -3.297 1 90.06 99 MET A CA 1
ATOM 745 C C . MET A 1 99 ? 15.125 8.867 -3.035 1 90.06 99 MET A C 1
ATOM 747 O O . MET A 1 99 ? 15.945 8.695 -2.131 1 90.06 99 MET A O 1
ATOM 751 N N . LEU A 1 100 ? 14.75 7.934 -3.816 1 90.5 100 LEU A N 1
ATOM 752 C CA . LEU A 1 100 ? 15.18 6.551 -3.641 1 90.5 100 LEU A CA 1
ATOM 753 C C . LEU A 1 100 ? 16.656 6.398 -3.963 1 90.5 100 LEU A C 1
ATOM 755 O O . LEU A 1 100 ? 17.281 5.391 -3.604 1 90.5 100 LEU A O 1
ATOM 759 N N . GLN A 1 101 ? 17.266 7.328 -4.637 1 90.5 101 GLN A N 1
ATOM 760 C CA . GLN A 1 101 ? 18.688 7.305 -4.953 1 90.5 101 GLN A CA 1
ATOM 761 C C . GLN A 1 101 ? 19.531 7.773 -3.764 1 90.5 101 GLN A C 1
ATOM 763 O O . GLN A 1 101 ? 20.734 7.555 -3.725 1 90.5 101 GLN A O 1
ATOM 768 N N . LYS A 1 102 ? 18.875 8.344 -2.861 1 88.88 102 LYS A N 1
ATOM 769 C CA . LYS A 1 102 ? 19.578 8.828 -1.676 1 88.88 102 LYS A CA 1
ATOM 770 C C . LYS A 1 102 ? 19.781 7.699 -0.667 1 88.88 102 LYS A C 1
ATOM 772 O O . LYS A 1 102 ? 18.891 6.879 -0.455 1 88.88 102 LYS A O 1
ATOM 777 N N . GLU A 1 103 ? 20.922 7.551 -0.116 1 84.06 103 GLU A N 1
ATOM 778 C CA . GLU A 1 103 ? 21.328 6.43 0.73 1 84.06 103 GLU A CA 1
ATOM 779 C C . GLU A 1 103 ? 20.531 6.414 2.033 1 84.06 103 GLU A C 1
ATOM 781 O O . GLU A 1 103 ? 20.328 5.352 2.631 1 84.06 103 GLU A O 1
ATOM 786 N N . ASN A 1 104 ? 19.984 7.418 2.504 1 89.56 104 ASN A N 1
ATOM 787 C CA . ASN A 1 104 ? 19.375 7.441 3.824 1 89.56 104 ASN A CA 1
ATOM 788 C C . ASN A 1 104 ? 17.859 7.668 3.734 1 89.56 104 ASN A C 1
ATOM 790 O O . ASN A 1 104 ? 17.25 8.156 4.684 1 89.56 104 ASN A O 1
ATOM 794 N N . ILE A 1 105 ? 17.359 7.238 2.564 1 91.19 105 ILE A N 1
ATOM 795 C CA . ILE A 1 105 ? 15.922 7.453 2.391 1 91.19 105 ILE A CA 1
ATOM 796 C C . ILE A 1 105 ? 15.266 6.16 1.921 1 91.19 105 ILE A C 1
ATOM 798 O O . ILE A 1 105 ? 15.75 5.508 0.996 1 91.19 105 ILE A O 1
ATOM 802 N N . VAL A 1 106 ? 14.297 5.809 2.635 1 91.44 106 VAL A N 1
ATOM 803 C CA . VAL A 1 106 ? 13.43 4.727 2.176 1 91.44 106 VAL A CA 1
ATOM 804 C C . VAL A 1 106 ? 12.031 5.273 1.897 1 91.44 106 VAL A C 1
ATOM 806 O O . VAL A 1 106 ? 11.688 6.375 2.332 1 91.44 106 VAL A O 1
ATOM 809 N N . VAL A 1 107 ? 11.32 4.523 1.044 1 94 107 VAL A N 1
ATOM 810 C CA . VAL A 1 107 ? 9.969 4.945 0.665 1 94 107 VAL A CA 1
ATOM 811 C C . VAL A 1 107 ? 8.953 3.9 1.115 1 94 107 VAL A C 1
ATOM 813 O O . VAL A 1 107 ? 9.164 2.699 0.922 1 94 107 VAL A O 1
ATOM 816 N N . ASP A 1 108 ? 7.922 4.316 1.784 1 94.88 108 ASP A N 1
ATOM 817 C CA . ASP A 1 108 ? 6.801 3.441 2.109 1 94.88 108 ASP A CA 1
ATOM 818 C C . ASP A 1 108 ? 6.207 2.814 0.85 1 94.88 108 ASP A C 1
ATOM 820 O O . ASP A 1 108 ? 5.984 3.506 -0.147 1 94.88 108 ASP A O 1
ATOM 824 N N . ALA A 1 109 ? 5.938 1.555 0.934 1 94 109 ALA A N 1
ATOM 825 C CA . ALA A 1 109 ? 5.438 0.815 -0.223 1 94 109 ALA A CA 1
ATOM 826 C C . ALA A 1 109 ? 4.121 1.402 -0.72 1 94 109 ALA A C 1
ATOM 828 O O . ALA A 1 109 ? 3.865 1.438 -1.926 1 94 109 ALA A O 1
ATOM 829 N N . ARG A 1 110 ? 3.281 1.868 0.147 1 93.12 110 ARG A N 1
ATOM 830 C CA . ARG A 1 110 ? 1.974 2.408 -0.215 1 93.12 110 ARG A CA 1
ATOM 831 C C . ARG A 1 110 ? 2.115 3.709 -0.997 1 93.12 110 ARG A C 1
ATOM 833 O O . ARG A 1 110 ? 1.294 4.012 -1.864 1 93.12 110 ARG A O 1
ATOM 840 N N . VAL A 1 111 ? 3.166 4.48 -0.693 1 93.06 111 VAL A N 1
ATOM 841 C CA . VAL A 1 111 ? 3.449 5.703 -1.435 1 93.06 111 VAL A CA 1
ATOM 842 C C . VAL A 1 111 ? 3.928 5.355 -2.842 1 93.06 111 VAL A C 1
ATOM 844 O O . VAL A 1 111 ? 3.48 5.957 -3.822 1 93.06 111 VAL A O 1
ATOM 847 N N . TYR A 1 112 ? 4.727 4.375 -2.877 1 92.06 112 TYR A N 1
ATOM 848 C CA . TYR A 1 112 ? 5.336 3.977 -4.145 1 92.06 112 TYR A CA 1
ATOM 849 C C . TYR A 1 112 ? 4.281 3.461 -5.117 1 92.06 112 TYR A C 1
ATOM 851 O O . TYR A 1 112 ? 4.258 3.857 -6.285 1 92.06 112 TYR A O 1
ATOM 859 N N . VAL A 1 113 ? 3.377 2.633 -4.621 1 89.62 113 VAL A N 1
ATOM 860 C CA . VAL A 1 113 ? 2.441 1.953 -5.508 1 89.62 113 VAL A CA 1
ATOM 861 C C . VAL A 1 113 ? 1.328 2.914 -5.922 1 89.62 113 VAL A C 1
ATOM 863 O O . VAL A 1 113 ? 0.673 2.713 -6.945 1 89.62 113 VAL A O 1
ATOM 866 N N . ARG A 1 114 ? 1.07 3.883 -5.137 1 85 114 ARG A N 1
ATOM 867 C CA . ARG A 1 114 ? 0.101 4.91 -5.504 1 85 114 ARG A CA 1
ATOM 868 C C . ARG A 1 114 ? 0.512 5.617 -6.793 1 85 114 ARG A C 1
ATOM 870 O O . ARG A 1 114 ? -0.341 6.055 -7.566 1 85 114 ARG A O 1
ATOM 877 N N . GLN A 1 115 ? 1.714 5.746 -7.102 1 75.88 115 GLN A N 1
ATOM 878 C CA . GLN A 1 115 ? 2.246 6.453 -8.266 1 75.88 115 GLN A CA 1
ATOM 879 C C . GLN A 1 115 ? 2.133 5.602 -9.523 1 75.88 115 GLN A C 1
ATOM 881 O O . GLN A 1 115 ? 2.08 6.133 -10.641 1 75.88 115 GLN A O 1
ATOM 886 N N . GLN A 1 116 ? 2.18 4.281 -9.414 1 64.38 116 GLN A N 1
ATOM 887 C CA . GLN A 1 116 ? 2.203 3.379 -10.555 1 64.38 116 GLN A CA 1
ATOM 888 C C . GLN A 1 116 ? 0.816 3.238 -11.18 1 64.38 116 GLN A C 1
ATOM 890 O O . GLN A 1 116 ? 0.68 2.764 -12.305 1 64.38 116 GLN A O 1
ATOM 895 N N . GLY A 1 117 ? -0.261 3.68 -10.516 1 56.25 117 GLY A N 1
ATOM 896 C CA . GLY A 1 117 ? -1.598 3.588 -11.078 1 56.25 117 GLY A CA 1
ATOM 897 C C . GLY A 1 117 ? -2.01 4.832 -11.844 1 56.25 117 GLY A C 1
ATOM 898 O O . GLY A 1 117 ? -1.322 5.852 -11.789 1 56.25 117 GLY A O 1
ATOM 899 N N . MET B 1 1 ? -17.266 -18.641 9.062 1 43.81 1 MET B N 1
ATOM 900 C CA . MET B 1 1 ? -17.109 -18.156 7.695 1 43.81 1 MET B CA 1
ATOM 901 C C . MET B 1 1 ? -15.922 -17.219 7.574 1 43.81 1 MET B C 1
ATOM 903 O O . MET B 1 1 ? -15.852 -16.203 8.273 1 43.81 1 MET B O 1
ATOM 907 N N . GLY B 1 2 ? -14.75 -17.609 7.18 1 66.25 2 GLY B N 1
ATOM 908 C CA . GLY B 1 2 ? -13.484 -16.906 7.359 1 66.25 2 GLY B CA 1
ATOM 909 C C . GLY B 1 2 ? -13.336 -15.703 6.457 1 66.25 2 GLY B C 1
ATOM 910 O O . GLY B 1 2 ? -14.133 -15.5 5.543 1 66.25 2 GLY B O 1
ATOM 911 N N . TRP B 1 3 ? -12.891 -14.633 6.895 1 80.31 3 TRP B N 1
ATOM 912 C CA . TRP B 1 3 ? -12.633 -13.438 6.098 1 80.31 3 TRP B CA 1
ATOM 913 C C . TRP B 1 3 ? -11.594 -13.727 5.02 1 80.31 3 TRP B C 1
ATOM 915 O O . TRP B 1 3 ?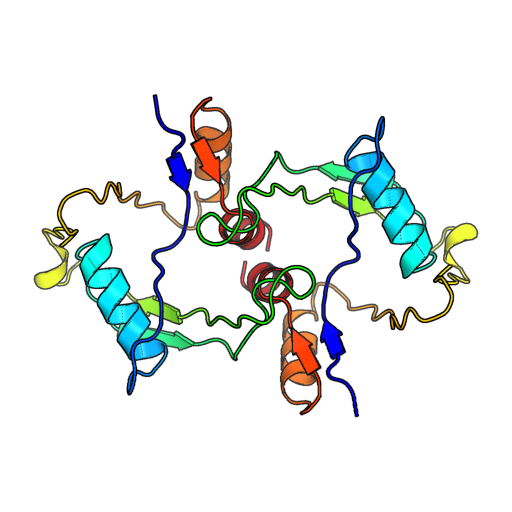 -10.672 -14.523 5.227 1 80.31 3 TRP B O 1
ATOM 925 N N . TYR B 1 4 ? -11.961 -13.312 3.773 1 88.06 4 TYR B N 1
ATOM 926 C CA . TYR B 1 4 ? -11 -13.344 2.676 1 88.06 4 TYR B CA 1
ATOM 927 C C . TYR B 1 4 ? -10.359 -11.977 2.469 1 88.06 4 TYR B C 1
ATOM 929 O O . TYR B 1 4 ? -11.008 -10.945 2.672 1 88.06 4 TYR B O 1
ATOM 937 N N . CYS B 1 5 ? -9.156 -12.016 2.193 1 91.38 5 CYS B N 1
ATOM 938 C CA . CYS B 1 5 ? -8.453 -10.781 1.863 1 91.38 5 CYS B CA 1
ATOM 939 C C . CYS B 1 5 ? -7.996 -10.789 0.41 1 91.38 5 CYS B C 1
ATOM 941 O O . CYS B 1 5 ? -7.406 -11.758 -0.057 1 91.38 5 CYS B O 1
ATOM 943 N N . LEU B 1 6 ? -8.406 -9.773 -0.287 1 93.56 6 LEU B N 1
ATOM 944 C CA . LEU B 1 6 ? -7.895 -9.578 -1.641 1 93.56 6 LEU B CA 1
ATOM 945 C C . LEU B 1 6 ? -6.488 -8.992 -1.612 1 93.56 6 LEU B C 1
ATOM 947 O O . LEU B 1 6 ? -6.266 -7.926 -1.04 1 93.56 6 LEU B O 1
ATOM 951 N N . GLU B 1 7 ? -5.578 -9.727 -2.15 1 94.25 7 GLU B N 1
ATOM 952 C CA . GLU B 1 7 ? -4.172 -9.336 -2.156 1 94.25 7 GLU B CA 1
ATOM 953 C C . GLU B 1 7 ? -3.488 -9.75 -3.455 1 94.25 7 GLU B C 1
ATOM 955 O O . GLU B 1 7 ? -4.051 -10.516 -4.242 1 94.25 7 GLU B O 1
ATOM 960 N N . LEU B 1 8 ? -2.334 -9.18 -3.727 1 93.62 8 LEU B N 1
ATOM 961 C CA . LEU B 1 8 ? -1.488 -9.672 -4.809 1 93.62 8 LEU B CA 1
ATOM 962 C C . LEU B 1 8 ? -0.758 -10.945 -4.391 1 93.62 8 LEU B C 1
ATOM 964 O O . LEU B 1 8 ? -0.537 -11.18 -3.201 1 93.62 8 LEU B O 1
ATOM 968 N N . PRO B 1 9 ? -0.43 -11.805 -5.375 1 94.06 9 PRO B N 1
ATOM 969 C CA . PRO B 1 9 ? 0.483 -12.891 -5.012 1 94.06 9 PRO B CA 1
ATOM 970 C C . PRO B 1 9 ? 1.742 -12.391 -4.309 1 94.06 9 PRO B C 1
ATOM 972 O O . PRO B 1 9 ? 2.326 -11.383 -4.719 1 94.06 9 PRO B O 1
ATOM 975 N N . ALA B 1 10 ? 2.029 -13.016 -3.236 1 93.56 10 ALA B N 1
ATOM 976 C CA . ALA B 1 10 ? 3.156 -12.555 -2.434 1 93.56 10 ALA B CA 1
ATOM 977 C C . ALA B 1 10 ? 3.793 -13.703 -1.661 1 93.56 10 ALA B C 1
ATOM 979 O O . ALA B 1 10 ? 3.193 -14.773 -1.523 1 93.56 10 ALA B O 1
ATOM 980 N N . GLY B 1 11 ? 5 -13.461 -1.187 1 92.69 11 GLY B N 1
ATOM 981 C CA . GLY B 1 11 ? 5.727 -14.414 -0.363 1 92.69 11 GLY B CA 1
ATOM 982 C C . GLY B 1 11 ? 7.078 -13.891 0.091 1 92.69 11 GLY B C 1
ATOM 983 O O . GLY B 1 11 ? 7.543 -12.859 -0.386 1 92.69 11 GLY B O 1
ATOM 984 N N . LEU B 1 12 ? 7.605 -14.641 0.967 1 93.88 12 LEU B N 1
ATOM 985 C CA . LEU B 1 12 ? 8.922 -14.281 1.477 1 93.88 12 LEU B CA 1
ATOM 986 C C . LEU B 1 12 ? 10.016 -14.695 0.495 1 93.88 12 LEU B C 1
ATOM 988 O O . LEU B 1 12 ? 9.852 -15.656 -0.252 1 93.88 12 LEU B O 1
ATOM 992 N N . ILE B 1 13 ? 11.07 -13.914 0.514 1 95.81 13 ILE B N 1
ATOM 993 C CA . ILE B 1 13 ? 12.25 -14.242 -0.276 1 95.81 13 ILE B CA 1
ATOM 994 C C . ILE B 1 13 ? 13.094 -15.273 0.473 1 95.81 13 ILE B C 1
ATOM 996 O O . ILE B 1 13 ? 13.547 -15.016 1.592 1 95.81 13 ILE B O 1
ATOM 1000 N N . ASP B 1 14 ? 13.297 -16.453 -0.113 1 95.94 14 ASP B N 1
ATOM 1001 C CA . ASP B 1 14 ? 14.109 -17.484 0.51 1 95.94 14 ASP B CA 1
ATOM 1002 C C . ASP B 1 14 ? 15.594 -17.156 0.43 1 95.94 14 ASP B C 1
ATOM 1004 O O . ASP B 1 14 ? 16 -16.328 -0.383 1 95.94 14 ASP B O 1
ATOM 1008 N N . ASP B 1 15 ? 16.359 -17.828 1.215 1 96.5 15 ASP B N 1
ATOM 1009 C CA . ASP B 1 15 ? 17.812 -17.641 1.197 1 96.5 15 ASP B CA 1
ATOM 1010 C C . ASP B 1 15 ? 18.375 -17.906 -0.194 1 96.5 15 ASP B C 1
ATOM 1012 O O . ASP B 1 15 ? 18.062 -18.938 -0.813 1 96.5 15 ASP B O 1
ATOM 1016 N N . GLY B 1 16 ? 19.203 -16.922 -0.679 1 96.44 16 GLY B N 1
ATOM 1017 C CA . GLY B 1 16 ? 19.875 -17.094 -1.963 1 96.44 16 GLY B CA 1
ATOM 1018 C C . GLY B 1 16 ? 19.016 -16.672 -3.137 1 96.44 16 GLY B C 1
ATOM 1019 O O . GLY B 1 16 ? 19.453 -16.703 -4.285 1 96.44 16 GLY B O 1
ATOM 1020 N N . GLU B 1 17 ? 17.781 -16.25 -2.867 1 96.69 17 GLU B N 1
ATOM 1021 C CA . GLU B 1 17 ? 16.844 -15.852 -3.904 1 96.69 17 GLU B CA 1
ATOM 1022 C C . GLU B 1 17 ? 16.812 -14.336 -4.074 1 96.69 17 GLU B C 1
ATOM 1024 O O . GLU B 1 17 ? 16.953 -13.594 -3.098 1 96.69 17 GLU B O 1
ATOM 1029 N N . THR B 1 18 ? 16.766 -13.969 -5.387 1 97.31 18 THR B N 1
ATOM 1030 C CA . THR B 1 18 ? 16.422 -12.57 -5.633 1 97.31 18 THR B CA 1
ATOM 1031 C C . THR B 1 18 ? 14.914 -12.359 -5.508 1 97.31 18 THR B C 1
ATOM 1033 O O . THR B 1 18 ? 14.141 -13.32 -5.5 1 97.31 18 THR B O 1
ATOM 1036 N N . ALA B 1 19 ? 14.477 -11.133 -5.395 1 97.31 19 ALA B N 1
ATOM 1037 C CA . ALA B 1 19 ? 13.055 -10.797 -5.355 1 97.31 19 ALA B CA 1
ATOM 1038 C C . ALA B 1 19 ? 12.336 -11.305 -6.605 1 97.31 19 ALA B C 1
ATOM 1040 O O . ALA B 1 19 ? 11.195 -11.758 -6.531 1 97.31 19 ALA B O 1
ATOM 1041 N N . GLU B 1 20 ? 13.016 -11.203 -7.711 1 98.25 20 GLU B N 1
ATOM 1042 C CA . GLU B 1 20 ? 12.438 -11.625 -8.984 1 98.25 20 GLU B CA 1
ATOM 1043 C C . GLU B 1 20 ? 12.164 -13.133 -8.992 1 98.25 20 GLU B C 1
ATOM 1045 O O . GLU B 1 20 ? 11.086 -13.57 -9.398 1 98.25 20 GLU B O 1
ATOM 1050 N N . ILE B 1 21 ? 13.148 -13.867 -8.547 1 98 21 ILE B N 1
ATOM 1051 C CA . ILE B 1 21 ? 13.008 -15.32 -8.492 1 98 21 ILE B CA 1
ATOM 1052 C C . ILE B 1 21 ? 11.875 -15.688 -7.535 1 98 21 ILE B C 1
ATOM 1054 O O . ILE B 1 21 ? 11.031 -16.531 -7.855 1 98 21 ILE B O 1
ATOM 1058 N N . ALA B 1 22 ? 11.883 -15.086 -6.379 1 97.56 22 ALA B N 1
ATOM 1059 C CA . ALA B 1 22 ? 10.82 -15.336 -5.402 1 97.56 22 ALA 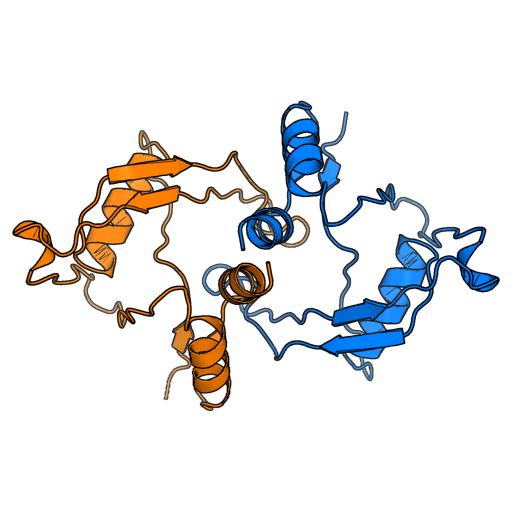B CA 1
ATOM 1060 C C . ALA B 1 22 ? 9.453 -15 -5.98 1 97.56 22 ALA B C 1
ATOM 1062 O O . ALA B 1 22 ? 8.492 -15.75 -5.797 1 97.56 22 ALA B O 1
ATOM 1063 N N . ALA B 1 23 ? 9.383 -13.875 -6.66 1 97.5 23 ALA B N 1
ATOM 1064 C CA . ALA B 1 23 ? 8.117 -13.43 -7.234 1 97.5 23 ALA B CA 1
ATOM 1065 C C . ALA B 1 23 ? 7.578 -14.438 -8.234 1 97.5 23 ALA B C 1
ATOM 1067 O O . ALA B 1 23 ? 6.391 -14.781 -8.211 1 97.5 23 ALA B O 1
ATOM 1068 N N . LEU B 1 24 ? 8.422 -14.906 -9.062 1 97.12 24 LEU B N 1
ATOM 1069 C CA . LEU B 1 24 ? 8 -15.883 -10.062 1 97.12 24 LEU B CA 1
ATOM 1070 C C . LEU B 1 24 ? 7.586 -17.188 -9.406 1 97.12 24 LEU B C 1
ATOM 1072 O O . LEU B 1 24 ? 6.598 -17.812 -9.805 1 97.12 24 LEU B O 1
ATOM 1076 N N . ARG B 1 25 ? 8.352 -17.594 -8.438 1 96.19 25 ARG B N 1
ATOM 1077 C CA . ARG B 1 25 ? 8.023 -18.812 -7.707 1 96.19 25 ARG B CA 1
ATOM 1078 C C . ARG B 1 25 ? 6.668 -18.688 -7.02 1 96.19 25 ARG B C 1
ATOM 1080 O O . ARG B 1 25 ? 5.816 -19.578 -7.148 1 96.19 25 ARG B O 1
ATOM 1087 N N . GLU B 1 26 ? 6.43 -17.625 -6.277 1 95.38 26 GLU B N 1
ATOM 1088 C CA . GLU B 1 26 ? 5.176 -17.406 -5.559 1 95.38 26 GLU B CA 1
ATOM 1089 C C . GLU B 1 26 ? 4.004 -17.266 -6.523 1 95.38 26 GLU B C 1
ATOM 1091 O O . GLU B 1 26 ? 2.898 -17.734 -6.242 1 95.38 26 GLU B O 1
ATOM 1096 N N . LEU B 1 27 ? 4.227 -16.547 -7.609 1 95.88 27 LEU B N 1
ATOM 1097 C CA . LEU B 1 27 ? 3.188 -16.422 -8.625 1 95.88 27 LEU B CA 1
ATOM 1098 C C . LEU B 1 27 ? 2.752 -17.797 -9.125 1 95.88 27 LEU B C 1
ATOM 1100 O O . LEU B 1 27 ? 1.558 -18.094 -9.172 1 95.88 27 LEU B O 1
ATOM 1104 N N . LEU B 1 28 ? 3.717 -18.562 -9.445 1 94.69 28 LEU B N 1
ATOM 1105 C CA . LEU B 1 28 ? 3.432 -19.906 -9.938 1 94.69 28 LEU B CA 1
ATOM 1106 C C . LEU B 1 28 ? 2.717 -20.734 -8.875 1 94.69 28 LEU B C 1
ATOM 1108 O O . LEU B 1 28 ? 1.707 -21.375 -9.164 1 94.69 28 LEU B O 1
ATOM 1112 N N . GLU B 1 29 ? 3.213 -20.688 -7.648 1 94.5 29 GLU B N 1
ATOM 1113 C CA . GLU B 1 29 ? 2.656 -21.484 -6.562 1 94.5 29 GLU B CA 1
ATOM 1114 C C . GLU B 1 29 ? 1.216 -21.078 -6.262 1 94.5 29 GLU B C 1
ATOM 1116 O O . GLU B 1 29 ? 0.344 -21.938 -6.102 1 94.5 29 GLU B O 1
ATOM 1121 N N . GLU B 1 30 ? 0.958 -19.812 -6.25 1 93.94 30 GLU B N 1
ATOM 1122 C CA . GLU B 1 30 ? -0.334 -19.344 -5.77 1 93.94 30 GLU B CA 1
ATOM 1123 C C . GLU B 1 30 ? -1.346 -19.25 -6.906 1 93.94 30 GLU B C 1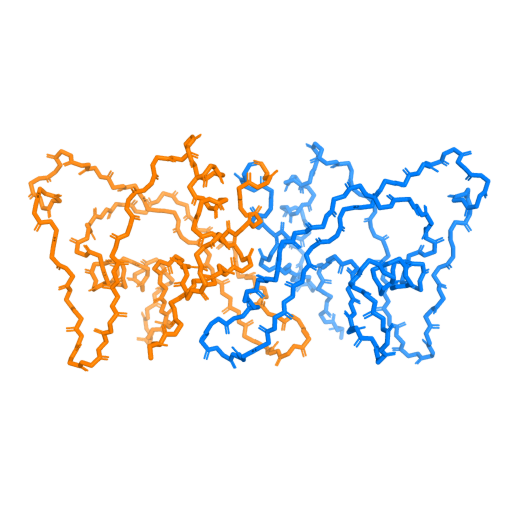
ATOM 1125 O O . GLU B 1 30 ? -2.555 -19.297 -6.676 1 93.94 30 GLU B O 1
ATOM 1130 N N . THR B 1 31 ? -0.928 -19.062 -8.195 1 94 31 THR B N 1
ATOM 1131 C CA . THR B 1 31 ? -1.877 -18.781 -9.266 1 94 31 THR B CA 1
ATOM 1132 C C . THR B 1 31 ? -1.74 -19.781 -10.406 1 94 31 THR B C 1
ATOM 1134 O O 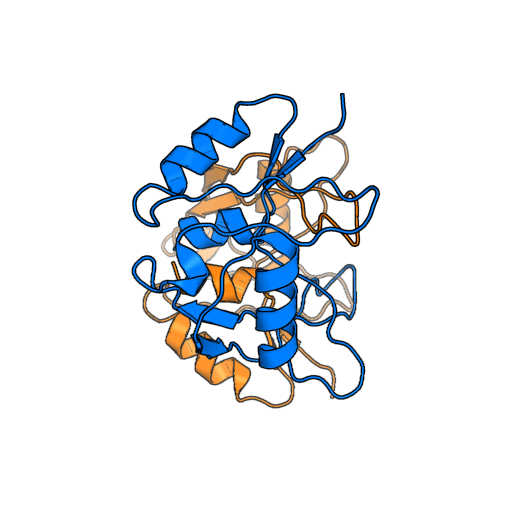. THR B 1 31 ? -2.656 -19.953 -11.211 1 94 31 THR B O 1
ATOM 1137 N N . GLY B 1 32 ? -0.56 -20.406 -10.477 1 93.81 32 GLY B N 1
ATOM 1138 C CA . GLY B 1 32 ? -0.292 -21.344 -11.562 1 93.81 32 GLY B CA 1
ATOM 1139 C C . GLY B 1 32 ? 0.227 -20.656 -12.812 1 93.81 32 GLY B C 1
ATOM 1140 O O . GLY B 1 32 ? 0.616 -21.328 -13.773 1 93.81 32 GLY B O 1
ATOM 1141 N N . PHE B 1 33 ? 0.308 -19.312 -12.828 1 94.44 33 PHE B N 1
ATOM 1142 C CA . PHE B 1 33 ? 0.732 -18.578 -14.023 1 94.44 33 PHE B CA 1
ATOM 1143 C C . PHE B 1 33 ? 2.252 -18.469 -14.07 1 94.44 33 PHE B C 1
ATOM 1145 O O . PHE B 1 33 ? 2.906 -18.375 -13.031 1 94.44 33 PHE B O 1
ATOM 1152 N N . LYS B 1 34 ? 2.693 -18.5 -15.242 1 94.62 34 LYS B N 1
ATOM 1153 C CA . LYS B 1 34 ? 4.098 -18.219 -15.523 1 94.62 34 LYS B CA 1
ATOM 1154 C C . LYS B 1 34 ? 4.246 -16.938 -16.344 1 94.62 34 LYS B C 1
ATOM 1156 O O . LYS B 1 34 ? 3.336 -16.562 -17.078 1 94.62 34 LYS B O 1
ATOM 1161 N N . GLY B 1 35 ? 5.348 -16.297 -16.141 1 94.19 35 GLY B N 1
ATOM 1162 C CA . GLY B 1 35 ? 5.602 -15.086 -16.906 1 94.19 35 GLY B CA 1
ATOM 1163 C C . GLY B 1 35 ? 7.043 -14.609 -16.828 1 94.19 35 GLY B C 1
ATOM 1164 O O . GLY B 1 35 ? 7.902 -15.328 -16.312 1 94.19 35 GLY B O 1
ATOM 1165 N N . GLY B 1 36 ? 7.277 -13.492 -17.531 1 95.31 36 GLY B N 1
ATOM 1166 C CA . GLY B 1 36 ? 8.586 -12.859 -17.516 1 95.31 36 GLY B CA 1
ATOM 1167 C C . GLY B 1 36 ? 8.594 -11.539 -16.75 1 95.31 36 GLY B C 1
ATOM 1168 O O . GLY B 1 36 ? 7.645 -10.766 -16.844 1 95.31 36 GLY B O 1
ATOM 1169 N N . ILE B 1 37 ? 9.688 -11.375 -16.031 1 96.31 37 ILE B N 1
ATOM 1170 C CA . ILE B 1 37 ? 9.828 -10.156 -15.234 1 96.31 37 ILE B CA 1
ATOM 1171 C C . ILE B 1 37 ? 9.867 -8.938 -16.156 1 96.31 37 ILE B C 1
ATOM 1173 O O . ILE B 1 37 ? 10.562 -8.945 -17.172 1 96.31 37 ILE B O 1
ATOM 1177 N N . SER B 1 38 ? 9.156 -7.957 -15.828 1 95.88 38 SER B N 1
ATOM 1178 C CA . SER B 1 38 ? 9.156 -6.695 -16.562 1 95.88 38 SER B CA 1
ATOM 1179 C C . SER B 1 38 ? 9.836 -5.59 -15.773 1 95.88 38 SER B C 1
ATOM 1181 O O . SER B 1 38 ? 10.617 -4.809 -16.328 1 95.88 38 SER B O 1
ATOM 1183 N N . GLU B 1 39 ? 9.5 -5.453 -14.547 1 95 39 GLU B N 1
ATOM 1184 C CA . GLU B 1 39 ? 10.008 -4.391 -13.688 1 95 39 GLU B CA 1
ATOM 1185 C C . GLU B 1 39 ? 10.047 -4.836 -12.227 1 95 39 GLU B C 1
ATOM 1187 O O . GLU B 1 39 ? 9.203 -5.613 -11.789 1 95 39 GLU B O 1
ATOM 1192 N N . THR B 1 40 ? 11.062 -4.398 -11.523 1 96.12 40 THR B N 1
ATOM 1193 C CA . THR B 1 40 ? 11.18 -4.605 -10.086 1 96.12 40 THR B CA 1
ATOM 1194 C C . THR B 1 40 ? 11.414 -3.279 -9.367 1 96.12 40 THR B C 1
ATOM 1196 O O . THR B 1 40 ? 12.258 -2.484 -9.781 1 96.12 40 THR B O 1
ATOM 1199 N N . SER B 1 41 ? 10.617 -3.008 -8.445 1 93.81 41 SER B N 1
ATOM 1200 C CA . SER B 1 41 ? 10.805 -1.788 -7.672 1 93.81 41 SER B CA 1
ATOM 1201 C C . SER B 1 41 ? 12.07 -1.87 -6.816 1 93.81 41 SER B C 1
ATOM 1203 O O . SER B 1 41 ? 12.609 -2.957 -6.602 1 93.81 41 SER B O 1
ATOM 1205 N N . PRO B 1 42 ? 12.602 -0.7 -6.348 1 92.38 42 PRO B N 1
ATOM 1206 C CA . PRO B 1 42 ? 13.594 -0.772 -5.273 1 92.38 42 PRO B CA 1
ATOM 1207 C C . PRO B 1 42 ? 13.023 -1.354 -3.98 1 92.38 42 PRO B C 1
ATOM 1209 O O . PRO B 1 42 ? 11.82 -1.63 -3.9 1 92.38 42 PRO B O 1
ATOM 1212 N N . ALA B 1 43 ? 13.906 -1.619 -3.004 1 93.25 43 ALA B N 1
ATOM 1213 C CA . ALA B 1 43 ? 13.422 -2.006 -1.68 1 93.25 43 ALA B CA 1
ATOM 1214 C C . ALA B 1 43 ? 12.578 -0.894 -1.056 1 93.25 43 ALA B C 1
ATOM 1216 O O . ALA B 1 43 ? 12.969 0.277 -1.09 1 93.25 43 ALA B O 1
ATOM 1217 N N . LEU B 1 44 ? 11.406 -1.275 -0.623 1 94.38 44 LEU B N 1
ATOM 1218 C CA . LEU B 1 44 ? 10.453 -0.35 -0.018 1 94.38 44 LEU B CA 1
ATOM 1219 C C . LEU B 1 44 ? 10.148 -0.747 1.423 1 94.38 44 LEU B C 1
ATOM 1221 O O . LEU B 1 44 ? 10.266 -1.92 1.785 1 94.38 44 LEU B O 1
ATOM 1225 N N . CYS B 1 45 ? 9.797 0.185 2.174 1 93.12 45 CYS B N 1
ATOM 1226 C CA . CYS B 1 45 ? 9.375 -0.111 3.537 1 93.12 45 CYS B CA 1
ATOM 1227 C C . CYS B 1 45 ? 7.949 -0.658 3.559 1 93.12 45 CYS B C 1
ATOM 1229 O O . CYS B 1 45 ? 7.047 -0.072 2.961 1 93.12 45 CYS B O 1
ATOM 1231 N N . LEU B 1 46 ? 7.789 -1.822 4.191 1 92.44 46 LEU B N 1
ATOM 1232 C CA . LEU B 1 46 ? 6.461 -2.414 4.301 1 92.44 46 LEU B CA 1
ATOM 1233 C C . LEU B 1 46 ? 5.555 -1.56 5.18 1 92.44 46 LEU B C 1
ATOM 1235 O O . LEU B 1 46 ? 4.426 -1.245 4.797 1 92.44 46 LEU B O 1
ATOM 1239 N N . ASP B 1 47 ? 6.004 -1.251 6.41 1 87.56 47 ASP B N 1
ATOM 1240 C CA . ASP B 1 47 ? 5.359 -0.379 7.387 1 87.56 47 ASP B CA 1
ATOM 1241 C C . ASP B 1 47 ? 6.391 0.299 8.281 1 87.56 47 ASP B C 1
ATOM 1243 O O . ASP B 1 47 ? 6.992 -0.347 9.148 1 87.56 47 ASP B O 1
ATOM 1247 N N . PRO B 1 48 ? 6.527 1.573 8.031 1 85.44 48 PRO B N 1
ATOM 1248 C CA . PRO B 1 48 ? 7.609 2.242 8.758 1 85.44 48 PRO B CA 1
ATOM 1249 C C . PRO B 1 48 ? 7.352 2.332 10.258 1 85.44 48 PRO B C 1
ATOM 1251 O O . PRO B 1 48 ? 8.258 2.666 11.023 1 85.44 48 PRO B O 1
ATOM 1254 N N . VAL B 1 49 ? 6.156 2.01 10.641 1 80.81 49 VAL B N 1
ATOM 1255 C CA . VAL B 1 49 ? 5.809 2.172 12.047 1 80.81 49 VAL B CA 1
ATOM 1256 C C . VAL B 1 49 ? 5.754 0.804 12.727 1 80.81 49 VAL B C 1
ATOM 1258 O O . VAL B 1 49 ? 6.27 0.632 13.836 1 80.81 49 VAL B O 1
ATOM 1261 N N . LEU B 1 50 ? 5.246 -0.154 12.125 1 84.25 50 LEU B N 1
ATOM 1262 C CA . LEU B 1 50 ? 4.883 -1.406 12.781 1 84.25 50 LEU B CA 1
ATOM 1263 C C . LEU B 1 50 ? 5.965 -2.461 12.57 1 84.25 50 LEU B C 1
ATOM 1265 O O . LEU B 1 50 ? 6.035 -3.441 13.32 1 84.25 50 LEU B O 1
ATOM 1269 N N . THR B 1 51 ? 6.727 -2.297 11.547 1 83.44 51 THR B N 1
ATOM 1270 C CA . THR B 1 51 ? 7.719 -3.32 11.242 1 83.44 51 THR B CA 1
ATOM 1271 C C . THR B 1 51 ? 8.938 -2.705 10.57 1 83.44 51 THR B C 1
ATOM 1273 O O . THR B 1 51 ? 8.883 -1.579 10.07 1 83.44 51 THR B O 1
ATOM 1276 N N . ASN B 1 52 ? 10.109 -3.438 10.609 1 86.94 52 ASN B N 1
ATOM 1277 C CA . ASN B 1 52 ? 11.305 -3.049 9.859 1 86.94 52 ASN B CA 1
ATOM 1278 C C . ASN B 1 52 ? 11.469 -3.877 8.594 1 86.94 52 ASN B C 1
ATOM 1280 O O . ASN B 1 52 ? 12.531 -3.869 7.973 1 86.94 52 ASN B O 1
ATOM 1284 N N . CYS B 1 53 ? 10.422 -4.473 8.188 1 90.31 53 CYS B N 1
ATOM 1285 C CA . CYS B 1 53 ? 10.453 -5.312 6.992 1 90.31 53 CYS B CA 1
ATOM 1286 C C . CYS B 1 53 ? 10.422 -4.465 5.727 1 90.31 53 CYS B C 1
ATOM 1288 O O . CYS B 1 53 ? 9.852 -3.371 5.727 1 90.31 53 CYS B O 1
ATOM 1290 N N . THR B 1 54 ? 11.117 -5.043 4.738 1 93.25 54 THR B N 1
ATOM 1291 C CA . THR B 1 54 ? 11.062 -4.414 3.424 1 93.25 54 THR B CA 1
ATOM 1292 C C . THR B 1 54 ? 10.375 -5.328 2.416 1 93.25 54 THR B C 1
ATOM 1294 O O . THR B 1 54 ? 10.188 -6.52 2.676 1 93.25 54 THR B O 1
ATOM 1297 N N . MET B 1 55 ? 9.977 -4.711 1.344 1 95.12 55 MET B N 1
ATOM 1298 C CA . MET B 1 55 ? 9.352 -5.469 0.264 1 95.12 55 MET B CA 1
ATOM 1299 C C . MET B 1 55 ? 9.719 -4.883 -1.096 1 95.12 55 MET B C 1
ATOM 1301 O O . MET B 1 55 ? 10.258 -3.777 -1.175 1 95.12 55 MET B O 1
ATOM 1305 N N . GLN B 1 56 ? 9.484 -5.676 -2.076 1 96.5 56 GLN B N 1
ATOM 1306 C CA . GLN B 1 56 ? 9.617 -5.234 -3.459 1 96.5 56 GLN B CA 1
ATOM 1307 C C . GLN B 1 56 ? 8.414 -5.66 -4.293 1 96.5 56 GLN B C 1
ATOM 1309 O O . GLN B 1 56 ? 7.855 -6.738 -4.078 1 96.5 56 GLN B O 1
ATOM 1314 N N . TYR B 1 57 ? 8.008 -4.77 -5.168 1 95.75 57 TYR B N 1
ATOM 1315 C CA . TYR B 1 57 ? 7.043 -5.117 -6.207 1 95.75 57 TYR B CA 1
ATOM 1316 C C . TYR B 1 57 ? 7.746 -5.621 -7.461 1 95.75 57 TYR B C 1
ATOM 1318 O O . TYR B 1 57 ? 8.727 -5.027 -7.91 1 95.75 57 TYR B O 1
ATOM 1326 N N . VAL B 1 58 ? 7.266 -6.695 -7.945 1 96.81 58 VAL B N 1
ATOM 1327 C CA . VAL B 1 58 ? 7.758 -7.227 -9.211 1 96.81 58 VAL B CA 1
ATOM 1328 C C . VAL B 1 58 ? 6.609 -7.32 -10.211 1 96.81 58 VAL B C 1
ATOM 1330 O O . VAL B 1 58 ? 5.598 -7.977 -9.953 1 96.81 58 VAL B O 1
ATOM 1333 N N . THR B 1 59 ? 6.758 -6.637 -11.281 1 95.19 59 THR B N 1
ATOM 1334 C CA . THR B 1 59 ? 5.781 -6.73 -12.367 1 95.19 59 THR B CA 1
ATOM 1335 C C . THR B 1 59 ? 6.137 -7.875 -13.312 1 95.19 59 THR B C 1
ATOM 1337 O O . THR B 1 59 ? 7.27 -7.953 -13.797 1 95.19 59 THR B O 1
ATOM 1340 N N . VAL B 1 60 ? 5.152 -8.719 -13.477 1 95.62 60 VAL B N 1
ATOM 1341 C CA . VAL B 1 60 ? 5.355 -9.898 -14.312 1 95.62 60 VAL B CA 1
ATOM 1342 C C . VAL B 1 60 ? 4.398 -9.852 -15.5 1 95.62 60 VAL B C 1
ATOM 1344 O O . VAL B 1 60 ? 3.189 -9.68 -15.328 1 95.62 60 VAL B O 1
ATOM 1347 N N . ASN B 1 61 ? 4.941 -9.977 -16.656 1 93.75 61 ASN B N 1
ATOM 1348 C CA . ASN B 1 61 ? 4.133 -10.102 -17.875 1 93.75 61 ASN B CA 1
ATOM 1349 C C . ASN B 1 61 ? 3.721 -11.547 -18.109 1 93.75 61 ASN B C 1
ATOM 1351 O O . ASN B 1 61 ? 4.57 -12.414 -18.312 1 93.75 61 ASN B O 1
ATOM 1355 N N . VAL B 1 62 ? 2.436 -11.711 -18.016 1 92.06 62 VAL B N 1
ATOM 1356 C CA . VAL B 1 62 ? 1.883 -13.039 -18.234 1 92.06 62 VAL B CA 1
ATOM 1357 C C . VAL B 1 62 ? 1.223 -13.102 -19.609 1 92.06 62 VAL B C 1
ATOM 1359 O O . VAL B 1 62 ? 0.308 -12.328 -19.891 1 92.06 62 VAL B O 1
ATOM 1362 N N . HIS B 1 63 ? 1.737 -13.961 -20.391 1 87.62 63 HIS B N 1
ATOM 1363 C CA . HIS B 1 63 ? 1.159 -14.148 -21.719 1 87.62 63 HIS B CA 1
ATOM 1364 C C . HIS B 1 63 ? 0.096 -15.242 -21.703 1 87.62 63 HIS B C 1
ATOM 1366 O O . HIS B 1 63 ? 0.42 -16.438 -21.609 1 87.62 63 HIS B O 1
ATOM 1372 N N . GLY B 1 64 ? -1.151 -14.805 -21.75 1 80.25 64 GLY B N 1
ATOM 1373 C CA . GLY B 1 64 ? -2.283 -15.711 -21.672 1 80.25 64 GLY B CA 1
ATOM 1374 C C . GLY B 1 64 ? -2.277 -16.766 -22.766 1 80.25 64 GLY B C 1
ATOM 1375 O O . GLY B 1 64 ? -2.893 -17.812 -22.625 1 80.25 64 GLY B O 1
ATOM 1376 N N . ASP B 1 65 ? -1.535 -16.453 -23.875 1 80.69 65 ASP B N 1
ATOM 1377 C CA . ASP B 1 65 ? -1.556 -17.359 -25.016 1 80.69 65 ASP B CA 1
ATOM 1378 C C . ASP B 1 65 ? -0.443 -18.406 -24.906 1 80.69 65 ASP B C 1
ATOM 1380 O O . ASP B 1 65 ? -0.371 -19.328 -25.719 1 80.69 65 ASP B O 1
ATOM 1384 N N . ASP B 1 66 ? 0.317 -18.281 -23.906 1 82 66 ASP B N 1
ATOM 1385 C CA . ASP B 1 66 ? 1.353 -19.281 -23.672 1 82 66 ASP B CA 1
ATOM 1386 C C . ASP B 1 66 ? 0.745 -20.594 -23.188 1 82 66 ASP B C 1
ATOM 1388 O O . ASP B 1 66 ? -0.127 -20.609 -22.312 1 82 66 ASP B O 1
ATOM 1392 N N . SER B 1 67 ? 1.206 -21.688 -23.75 1 83.56 67 SER B N 1
ATOM 1393 C CA . SER B 1 67 ? 0.684 -23.016 -23.438 1 83.56 67 SER B CA 1
ATOM 1394 C C . SER B 1 67 ? 0.746 -23.297 -21.953 1 83.56 67 SER B C 1
ATOM 1396 O O . SER B 1 67 ? -0.143 -23.953 -21.391 1 83.56 67 SER B O 1
ATOM 1398 N N . ALA B 1 68 ? 1.733 -22.734 -21.328 1 82.06 68 ALA B N 1
ATOM 1399 C CA . ALA B 1 68 ? 1.926 -22.969 -19.891 1 82.06 68 ALA B CA 1
ATOM 1400 C C . ALA B 1 68 ? 0.827 -22.297 -19.078 1 82.06 68 ALA B C 1
ATOM 1402 O O . ALA B 1 68 ? 0.602 -22.641 -17.922 1 82.06 68 ALA B O 1
ATOM 1403 N N . ASN B 1 69 ? 0.171 -21.281 -19.688 1 89 69 ASN B N 1
ATOM 1404 C CA . ASN B 1 69 ? -0.787 -20.469 -18.938 1 89 69 ASN B CA 1
ATOM 1405 C C . ASN B 1 69 ? -2.223 -20.781 -19.344 1 89 69 ASN B C 1
ATOM 1407 O O . ASN B 1 69 ? -3.156 -20.094 -18.922 1 89 69 ASN B O 1
ATOM 1411 N N . LEU B 1 70 ? -2.33 -21.781 -20.25 1 85.62 70 LEU B N 1
ATOM 1412 C CA . LEU B 1 70 ? -3.66 -22.125 -20.734 1 85.62 70 LEU B CA 1
ATOM 1413 C C . LEU B 1 70 ? -4.5 -22.766 -19.641 1 85.62 70 LEU B C 1
ATOM 1415 O O . LEU B 1 70 ? -5.711 -22.547 -19.578 1 85.62 70 LEU B O 1
ATOM 1419 N N . LYS B 1 71 ? -3.934 -23.578 -18.812 1 87.69 71 LYS B N 1
ATOM 1420 C CA . LYS B 1 71 ? -4.633 -24.188 -17.688 1 87.69 71 LYS B CA 1
ATOM 1421 C C . LYS B 1 71 ? -3.846 -24.016 -16.391 1 87.69 71 LYS B C 1
ATOM 1423 O O . LYS B 1 71 ? -3.352 -24.984 -15.828 1 87.69 71 LYS B O 1
ATOM 1428 N N . PRO B 1 72 ? -3.834 -22.719 -15.93 1 88.56 72 PRO B N 1
ATOM 1429 C CA . PRO B 1 72 ? -3.062 -22.516 -14.703 1 88.56 72 PRO B CA 1
ATOM 1430 C C . PRO B 1 72 ? -3.666 -23.234 -13.5 1 88.56 72 PRO B C 1
ATOM 1432 O O . PRO B 1 72 ? -4.891 -23.266 -13.336 1 88.56 72 PRO B O 1
ATOM 1435 N N . LYS B 1 73 ? -2.812 -23.922 -12.781 1 88.5 73 LYS B N 1
ATOM 1436 C CA . LYS B 1 73 ? -3.221 -24.609 -11.562 1 88.5 73 LYS B CA 1
ATOM 1437 C C . LYS B 1 73 ? -2.35 -24.203 -10.375 1 88.5 73 LYS B C 1
ATOM 1439 O O . LYS B 1 73 ? -1.155 -24.516 -10.344 1 88.5 73 LYS B O 1
ATOM 1444 N N . PRO B 1 74 ? -2.982 -23.531 -9.422 1 89.81 74 PRO B N 1
ATOM 1445 C CA . PRO B 1 74 ? -2.205 -23.188 -8.227 1 89.81 74 PRO B CA 1
ATOM 1446 C C . PRO B 1 74 ? -1.637 -24.422 -7.52 1 89.81 74 PRO B C 1
ATOM 1448 O O . PRO B 1 74 ? -2.275 -25.484 -7.496 1 89.81 74 PRO B O 1
ATOM 1451 N N . GLY B 1 75 ? -0.39 -24.328 -7.113 1 89.06 75 GLY B N 1
ATOM 1452 C CA . GLY B 1 75 ? 0.267 -25.359 -6.336 1 89.06 75 GLY B CA 1
ATOM 1453 C C . GLY B 1 75 ? 0.317 -25.062 -4.852 1 89.06 75 GLY B C 1
ATOM 1454 O O . GLY B 1 75 ? 1.398 -24.953 -4.27 1 89.06 75 GLY B O 1
ATOM 1455 N N . LEU B 1 76 ? -0.807 -24.969 -4.195 1 84.56 76 LEU B N 1
ATOM 1456 C CA . LEU B 1 76 ? -0.893 -24.594 -2.787 1 84.56 76 LEU B CA 1
ATOM 1457 C C . LEU B 1 76 ? -0.682 -25.797 -1.885 1 84.56 76 LEU B C 1
ATOM 1459 O O . LEU B 1 76 ? -1.007 -26.922 -2.266 1 84.56 76 LEU B O 1
ATOM 1463 N N . ASP B 1 77 ? -0.013 -25.547 -0.84 1 77.44 77 ASP B N 1
ATOM 1464 C CA . ASP B 1 77 ? 0.132 -26.609 0.148 1 77.44 77 ASP B CA 1
ATOM 1465 C C . ASP B 1 77 ? -1.209 -26.938 0.799 1 77.44 77 ASP B C 1
ATOM 1467 O O . ASP B 1 77 ? -2.156 -26.156 0.713 1 77.44 77 ASP B O 1
ATOM 1471 N N . ASP B 1 78 ? -1.125 -27.984 1.519 1 77.38 78 ASP B N 1
ATOM 1472 C CA . ASP B 1 78 ? -2.322 -28.375 2.254 1 77.38 78 ASP B CA 1
ATOM 1473 C C . ASP B 1 78 ? -2.705 -27.312 3.287 1 77.38 78 ASP B C 1
ATOM 1475 O O . ASP B 1 78 ? -1.851 -26.828 4.035 1 77.38 78 ASP B O 1
ATOM 1479 N N . GLY B 1 79 ? -3.891 -26.844 3.209 1 76.25 79 GLY B N 1
ATOM 1480 C CA . GLY B 1 79 ? -4.383 -25.906 4.211 1 76.25 79 GLY B CA 1
ATOM 1481 C C . GLY B 1 79 ? -4.379 -24.469 3.742 1 76.25 79 GLY B C 1
ATOM 1482 O O . GLY B 1 79 ? -4.949 -23.594 4.395 1 76.25 79 GLY B O 1
ATOM 1483 N N . GLU B 1 80 ? -3.695 -24.219 2.613 1 77 80 GLU B N 1
ATOM 1484 C CA . GLU B 1 80 ? -3.74 -22.859 2.078 1 77 80 GLU B CA 1
ATOM 1485 C C . GLU B 1 80 ? -4.957 -22.672 1.18 1 77 80 GLU B C 1
ATOM 1487 O O 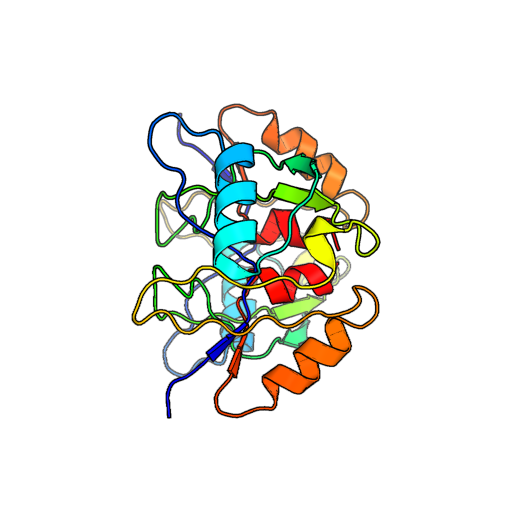. GLU B 1 80 ? -5.254 -23.516 0.331 1 77 80 GLU B O 1
ATOM 1492 N N . PHE B 1 81 ? -5.699 -21.719 1.55 1 79.56 81 PHE B N 1
ATOM 1493 C CA . PHE B 1 81 ? -6.855 -21.391 0.726 1 79.56 81 PHE B CA 1
ATOM 1494 C C . PHE B 1 81 ? -6.648 -20.078 -0.008 1 79.56 81 PHE B C 1
ATOM 1496 O O . PHE B 1 81 ? -6.547 -19.016 0.619 1 79.56 81 PHE B O 1
ATOM 1503 N N . VAL B 1 82 ? -6.379 -20.172 -1.273 1 85.62 82 VAL B N 1
ATOM 1504 C CA . VAL B 1 82 ? -6.215 -19 -2.117 1 85.62 82 VAL B CA 1
ATOM 1505 C C . VAL B 1 82 ? -7.094 -19.125 -3.361 1 85.62 82 VAL B C 1
ATOM 1507 O O . VAL B 1 82 ? -7.07 -20.156 -4.043 1 85.62 82 VAL B O 1
ATOM 1510 N N . GLU B 1 83 ? -7.934 -18.219 -3.533 1 88.56 83 GLU B N 1
ATOM 1511 C CA . GLU B 1 83 ? -8.688 -18.109 -4.777 1 88.56 83 GLU B CA 1
ATOM 1512 C C . GLU B 1 83 ? -8.094 -17.047 -5.691 1 88.56 83 GLU B C 1
ATOM 1514 O O . GLU B 1 83 ? -7.805 -15.938 -5.25 1 88.56 83 GLU B O 1
ATOM 1519 N N . VAL B 1 84 ? -7.906 -17.453 -6.945 1 91.19 84 VAL B N 1
ATOM 1520 C CA . VAL B 1 84 ? -7.316 -16.516 -7.906 1 91.19 84 VAL B CA 1
ATOM 1521 C C . VAL B 1 84 ? -8.422 -15.727 -8.609 1 91.19 84 VAL B C 1
ATOM 1523 O O . VAL B 1 84 ? -9.352 -16.312 -9.156 1 91.19 84 VAL B O 1
ATOM 1526 N N . VAL B 1 85 ? -8.32 -14.453 -8.594 1 89.62 85 VAL B N 1
ATOM 1527 C CA . VAL B 1 85 ? -9.242 -13.578 -9.297 1 89.62 85 VAL B CA 1
ATOM 1528 C C . VAL B 1 85 ? -8.5 -12.812 -10.391 1 89.62 85 VAL B C 1
ATOM 1530 O O . VAL B 1 85 ? -7.559 -12.07 -10.102 1 89.62 85 VAL B O 1
ATOM 1533 N N . LEU B 1 86 ? -8.859 -13.062 -11.609 1 88.5 86 LEU B N 1
ATOM 1534 C CA . LEU B 1 86 ? -8.305 -12.32 -12.734 1 88.5 86 LEU B CA 1
ATOM 1535 C C . LEU B 1 86 ? -9.156 -11.102 -13.055 1 88.5 86 LEU B C 1
ATOM 1537 O O . LEU B 1 86 ? -10.352 -11.234 -13.352 1 88.5 86 LEU B O 1
ATOM 1541 N N . VAL B 1 87 ? -8.57 -9.945 -12.945 1 89.38 87 VAL B N 1
ATOM 1542 C CA . VAL B 1 87 ? -9.32 -8.711 -13.156 1 89.38 87 VAL B CA 1
ATOM 1543 C C . VAL B 1 87 ? -8.617 -7.852 -14.203 1 89.38 87 VAL B C 1
ATOM 1545 O O . VAL B 1 87 ? -7.438 -7.531 -14.062 1 89.38 87 VAL B O 1
ATOM 1548 N N . PRO B 1 88 ? -9.359 -7.535 -15.32 1 87.62 88 PRO B N 1
ATOM 1549 C CA . PRO B 1 88 ? -8.766 -6.531 -16.203 1 87.62 88 PRO B CA 1
ATOM 1550 C C . PRO B 1 88 ? -8.398 -5.242 -15.469 1 87.62 88 PRO B C 1
ATOM 1552 O O . PRO B 1 88 ? -9.156 -4.777 -14.609 1 87.62 88 PRO B O 1
ATOM 1555 N N . ILE B 1 89 ? -7.207 -4.715 -15.805 1 83.88 89 ILE B N 1
ATOM 1556 C CA . ILE B 1 89 ? -6.672 -3.551 -15.109 1 83.88 89 ILE B CA 1
ATOM 1557 C C . ILE B 1 89 ? -7.656 -2.389 -15.211 1 83.88 89 ILE B C 1
ATOM 1559 O O . ILE B 1 89 ? -7.805 -1.608 -14.266 1 83.88 89 ILE B O 1
ATOM 1563 N N . ASN B 1 90 ? -8.336 -2.297 -16.344 1 86.12 90 ASN B N 1
ATOM 1564 C CA . ASN B 1 90 ? -9.258 -1.188 -16.562 1 86.12 90 ASN B CA 1
ATOM 1565 C C . ASN B 1 90 ? -10.547 -1.357 -15.758 1 86.12 90 ASN B C 1
ATOM 1567 O O . ASN B 1 90 ? -11.336 -0.419 -15.633 1 86.12 90 ASN B O 1
ATOM 1571 N N . GLU B 1 91 ? -10.742 -2.479 -15.164 1 89.62 91 GLU B N 1
ATOM 1572 C CA . GLU B 1 91 ? -11.938 -2.752 -14.367 1 89.62 91 GLU B CA 1
ATOM 1573 C C . GLU B 1 91 ? -11.594 -2.953 -12.898 1 89.62 91 GLU B C 1
ATOM 1575 O O . GLU B 1 91 ? -12.445 -3.346 -12.102 1 89.62 91 GLU B O 1
ATOM 1580 N N . LEU B 1 92 ? -10.406 -2.711 -12.586 1 87.75 92 LEU B N 1
ATOM 1581 C CA . LEU B 1 92 ? -9.922 -3.014 -11.242 1 87.75 92 LEU B CA 1
ATOM 1582 C C . LEU B 1 92 ? -10.719 -2.254 -10.188 1 87.75 92 LEU B C 1
ATOM 1584 O O . LEU B 1 92 ? -11.164 -2.842 -9.203 1 87.75 92 LEU B O 1
ATOM 1588 N N . ARG B 1 93 ? -10.883 -0.976 -10.398 1 87.56 93 ARG B N 1
ATOM 1589 C CA . ARG B 1 93 ? -11.594 -0.15 -9.43 1 87.56 93 ARG B CA 1
ATOM 1590 C C . ARG B 1 93 ? -13.008 -0.674 -9.203 1 87.56 93 ARG B C 1
ATOM 1592 O O . ARG B 1 93 ? -13.438 -0.836 -8.055 1 87.56 93 ARG B O 1
ATOM 1599 N N . LYS B 1 94 ? -13.688 -0.88 -10.305 1 90.44 94 LYS B N 1
ATOM 1600 C CA . LYS B 1 94 ? -15.055 -1.389 -10.227 1 90.44 94 LYS B CA 1
ATOM 1601 C C . LYS B 1 94 ? -15.102 -2.719 -9.477 1 90.44 94 LYS B C 1
ATOM 1603 O O . LYS B 1 94 ? -15.969 -2.924 -8.625 1 90.44 94 LYS B O 1
ATOM 1608 N N . ASN B 1 95 ? -14.242 -3.598 -9.805 1 90.62 95 ASN B N 1
ATOM 1609 C CA . ASN B 1 95 ? -14.195 -4.902 -9.156 1 90.62 95 ASN B CA 1
ATOM 1610 C C . ASN B 1 95 ? -13.906 -4.777 -7.66 1 90.62 95 ASN B C 1
ATOM 1612 O O . ASN B 1 95 ? -14.508 -5.477 -6.844 1 90.62 95 ASN B O 1
ATOM 1616 N N . LEU B 1 96 ? -12.969 -3.904 -7.359 1 90.5 96 LEU B N 1
ATOM 1617 C CA . LEU B 1 96 ? -12.648 -3.691 -5.953 1 90.5 96 LEU B CA 1
ATOM 1618 C C . LEU B 1 96 ? -13.859 -3.16 -5.195 1 90.5 96 LEU B C 1
ATOM 1620 O O . LEU B 1 96 ? -14.148 -3.609 -4.082 1 90.5 96 LEU B O 1
ATOM 1624 N N . ASP B 1 97 ? -14.539 -2.236 -5.805 1 89.31 97 ASP B N 1
ATOM 1625 C CA . ASP B 1 97 ? -15.734 -1.676 -5.195 1 89.31 97 ASP B CA 1
ATOM 1626 C C . ASP B 1 97 ? -16.766 -2.764 -4.918 1 89.31 97 ASP B C 1
ATOM 1628 O O . ASP B 1 97 ? -17.391 -2.783 -3.854 1 89.31 97 ASP B O 1
ATOM 1632 N N . GLU B 1 98 ? -16.922 -3.602 -5.859 1 91.56 98 GLU B N 1
ATOM 1633 C CA . GLU B 1 98 ? -17.875 -4.695 -5.715 1 91.56 98 GLU B CA 1
ATOM 1634 C C . GLU B 1 98 ? -17.438 -5.668 -4.625 1 91.56 98 GLU B C 1
ATOM 1636 O O . GLU B 1 98 ? -18.266 -6.113 -3.82 1 91.56 98 GLU B O 1
ATOM 1641 N N . MET B 1 99 ? -16.203 -6.016 -4.594 1 89.88 99 MET B N 1
ATOM 1642 C CA . MET B 1 99 ? -15.68 -6.953 -3.605 1 89.88 99 MET B CA 1
ATOM 1643 C C . MET B 1 99 ? -15.805 -6.391 -2.195 1 89.88 99 MET B C 1
ATOM 1645 O O . MET B 1 99 ? -16.125 -7.125 -1.258 1 89.88 99 MET B O 1
ATOM 1649 N N . LEU B 1 100 ? -15.609 -5.133 -2.07 1 90.44 100 LEU B N 1
ATOM 1650 C CA . LEU B 1 100 ? -15.633 -4.477 -0.769 1 90.44 100 LEU B CA 1
ATOM 1651 C C . LEU B 1 100 ? -17.047 -4.434 -0.207 1 90.44 100 LEU B C 1
ATOM 1653 O O . LEU B 1 100 ? -17.25 -4.191 0.986 1 90.44 100 LEU B O 1
ATOM 1657 N N . GLN B 1 101 ? -18.062 -4.648 -1.011 1 90.38 101 GLN B N 1
ATOM 1658 C CA . GLN B 1 101 ? -19.453 -4.684 -0.565 1 90.38 101 GLN B CA 1
ATOM 1659 C C . GLN B 1 101 ? -19.797 -6.039 0.047 1 90.38 101 GLN B C 1
ATOM 1661 O O . GLN B 1 101 ? -20.812 -6.172 0.739 1 90.38 101 GLN B O 1
ATOM 1666 N N . LYS B 1 102 ? -18.953 -6.941 -0.175 1 88.81 102 LYS B N 1
ATOM 1667 C CA . LYS B 1 102 ? -19.188 -8.273 0.376 1 88.81 102 LYS B CA 1
ATOM 1668 C C . LYS B 1 102 ? -18.734 -8.352 1.833 1 88.81 102 LYS B C 1
ATOM 1670 O O . LYS B 1 102 ? -17.703 -7.797 2.201 1 88.81 102 LYS B O 1
ATOM 1675 N N . GLU B 1 103 ? -19.5 -8.898 2.701 1 84.12 103 GLU B N 1
ATOM 1676 C CA . GLU B 1 103 ? -19.281 -8.898 4.148 1 84.12 103 GLU B CA 1
ATOM 1677 C C . GLU B 1 103 ? -18.047 -9.695 4.523 1 84.12 103 GLU B C 1
ATOM 1679 O O . GLU B 1 103 ? -17.422 -9.422 5.555 1 84.12 103 GLU B O 1
ATOM 1684 N N . ASN B 1 104 ? -17.547 -10.57 3.785 1 89.56 104 ASN B N 1
ATOM 1685 C CA . ASN B 1 104 ? -16.453 -11.438 4.211 1 89.56 104 ASN B CA 1
ATOM 1686 C C . ASN B 1 104 ? -15.203 -11.211 3.379 1 89.56 104 ASN B C 1
ATOM 1688 O O . ASN B 1 104 ? -14.359 -12.094 3.266 1 89.56 104 ASN B O 1
ATOM 1692 N N . ILE B 1 105 ? -15.141 -9.969 2.875 1 91.31 105 ILE B N 1
ATOM 1693 C CA . ILE B 1 105 ? -13.984 -9.68 2.037 1 91.31 105 ILE B CA 1
ATOM 1694 C C . ILE B 1 105 ? -13.336 -8.367 2.48 1 91.31 105 ILE B C 1
ATOM 1696 O O . ILE B 1 105 ? -14.023 -7.367 2.682 1 91.31 105 ILE B O 1
ATOM 1700 N N . VAL B 1 106 ? -12.109 -8.477 2.732 1 91.44 106 VAL B N 1
ATOM 1701 C CA . VAL B 1 106 ? -11.32 -7.266 2.936 1 91.44 106 VAL B CA 1
ATOM 1702 C C . VAL B 1 106 ? -10.297 -7.129 1.812 1 91.44 106 VAL B C 1
ATOM 1704 O O . VAL B 1 106 ? -10.031 -8.086 1.078 1 91.44 106 VAL B O 1
ATOM 1707 N N . VAL B 1 107 ? -9.859 -5.875 1.625 1 93.94 107 VAL B N 1
ATOM 1708 C CA . VAL B 1 107 ? -8.898 -5.594 0.562 1 93.94 107 VAL B CA 1
ATOM 1709 C C . VAL B 1 107 ? -7.602 -5.07 1.166 1 93.94 107 VAL B C 1
ATOM 1711 O O . VAL B 1 107 ? -7.621 -4.207 2.049 1 93.94 107 VAL B O 1
ATOM 1714 N N . ASP B 1 108 ? -6.492 -5.617 0.785 1 94.88 108 ASP B N 1
ATOM 1715 C CA . ASP B 1 108 ? -5.184 -5.086 1.148 1 94.88 108 ASP B CA 1
ATOM 1716 C C . ASP B 1 108 ? -5.043 -3.627 0.717 1 94.88 108 ASP B C 1
ATOM 1718 O O . ASP B 1 108 ? -5.391 -3.273 -0.412 1 94.88 108 ASP B O 1
ATOM 1722 N N . ALA B 1 109 ? -4.52 -2.848 1.588 1 94 109 ALA B N 1
ATOM 1723 C CA . ALA B 1 109 ? -4.398 -1.414 1.332 1 94 109 ALA B CA 1
ATOM 1724 C C . ALA B 1 109 ? -3.547 -1.15 0.092 1 94 109 ALA B C 1
ATOM 1726 O O . ALA B 1 109 ? -3.82 -0.217 -0.667 1 94 109 ALA B O 1
ATOM 1727 N N . ARG B 1 110 ? -2.553 -1.931 -0.147 1 93.19 110 ARG B N 1
ATOM 1728 C CA . ARG B 1 110 ? -1.649 -1.738 -1.277 1 93.19 110 ARG B CA 1
ATOM 1729 C C . ARG B 1 110 ? -2.359 -2.01 -2.598 1 93.19 110 ARG B C 1
ATOM 1731 O O . ARG B 1 110 ? -2.045 -1.393 -3.617 1 93.19 110 ARG B O 1
ATOM 1738 N N . VAL B 1 111 ? -3.311 -2.934 -2.588 1 92.94 111 VAL B N 1
ATOM 1739 C CA . VAL B 1 111 ? -4.113 -3.217 -3.773 1 92.94 111 VAL B CA 1
ATOM 1740 C C . VAL B 1 111 ? -5.051 -2.045 -4.055 1 92.94 111 VAL B C 1
ATOM 1742 O O . VAL B 1 111 ? -5.176 -1.604 -5.199 1 92.94 111 VAL B O 1
ATOM 1745 N N . TYR B 1 112 ? -5.574 -1.555 -3.008 1 92 112 TYR B N 1
ATOM 1746 C CA . TYR B 1 112 ? -6.555 -0.482 -3.125 1 92 112 TYR B CA 1
ATOM 1747 C C . TYR B 1 112 ? -5.918 0.781 -3.691 1 92 112 TYR B C 1
ATOM 1749 O O . TYR B 1 112 ? -6.461 1.403 -4.605 1 92 112 TYR B O 1
ATOM 1757 N N . VAL B 1 113 ? -4.742 1.119 -3.184 1 89.69 113 VAL B N 1
ATOM 1758 C CA . VAL B 1 113 ? -4.137 2.398 -3.539 1 89.69 113 VAL B CA 1
ATOM 1759 C C . VAL B 1 113 ? -3.516 2.307 -4.93 1 89.69 113 VAL B C 1
ATOM 1761 O O . VAL B 1 113 ? -3.318 3.326 -5.598 1 89.69 113 VAL B O 1
ATOM 1764 N N . ARG B 1 114 ? -3.16 1.149 -5.34 1 85.19 114 ARG B N 1
ATOM 1765 C CA . ARG B 1 114 ? -2.662 0.956 -6.695 1 85.19 114 ARG B CA 1
ATOM 1766 C C . ARG B 1 114 ? -3.703 1.377 -7.727 1 85.19 114 ARG B C 1
ATOM 1768 O O . ARG B 1 114 ? -3.355 1.844 -8.812 1 85.19 114 ARG B O 1
ATOM 1775 N N . GLN B 1 115 ? -4.918 1.283 -7.492 1 76.06 115 GLN B N 1
ATOM 1776 C CA . GLN B 1 115 ? -6.016 1.585 -8.406 1 76.06 115 GLN B CA 1
ATOM 1777 C C . GLN B 1 115 ? -6.258 3.088 -8.492 1 76.06 115 GLN B C 1
ATOM 1779 O O . GLN B 1 115 ? -6.785 3.58 -9.492 1 76.06 115 GLN B O 1
ATOM 1784 N N . GLN B 1 116 ? -5.973 3.854 -7.445 1 64.94 116 GLN B N 1
ATOM 1785 C CA . GLN B 1 116 ? -6.285 5.277 -7.379 1 64.94 116 GLN B CA 1
ATOM 1786 C C . GLN B 1 116 ? -5.289 6.098 -8.195 1 64.94 116 GLN B C 1
ATOM 1788 O O . GLN B 1 116 ? -5.535 7.27 -8.492 1 64.94 116 GLN B O 1
ATOM 1793 N N . GLY B 1 117 ? -4.141 5.539 -8.594 1 56.56 117 GLY B N 1
ATOM 1794 C CA . GLY B 1 117 ? -3.176 6.277 -9.391 1 56.56 117 GLY B CA 1
ATOM 1795 C C . GLY B 1 117 ? -3.385 6.113 -10.883 1 56.56 117 GLY B C 1
ATOM 1796 O O . GLY B 1 117 ? -4.184 5.285 -11.312 1 56.56 117 GLY B O 1
#

Nearest PDB structures (foldseek):
  8rdz-assembly1_A  TM=9.646E-01  e=1.867E-13  Homo sapiens
  8ptt-assembly1_A  TM=9.652E-01  e=4.164E-13  Homo sapiens
  8riy-assembly1_BBB  TM=9.626E-01  e=8.124E-13  Homo sapiens
  5qjn-assembly2_C  TM=9.631E-01  e=6.218E-13  Homo sapiens
  5qj4-assembly1_B  TM=9.632E-01  e=2.214E-12  Homo sapiens

InterPro domains:
  IPR000086 NUDIX hydrolase domain [PF00293] (3-96)
  IPR000086 NUDIX hydrolase domain [PS51462] (1-113)
  IPR015797 NUDIX hydrolase-like domain superfamily [SSF55811] (3-104)
  IPR020084 NUDIX hydrolase, conserved site [PS00893] (11-32)
  IPR020476 NUDIX hydrolase [PR00502] (6-20)
  IPR020476 NUDIX hydrolase [PR00502] (20-35)